Protein AF-A0A3M1C6X7-F1 (afdb_monomer_lite)

Secondary structure (DSSP, 8-state):
-------SSSHHHHTTSTTSSSS------------------S---PPPPPP-----PPPP----HHHHHHHHHSPPEEEEEEEEE--GGGGGGG---TT--S-S---HHHHTTT-S-----TTB--EEEEEEEEEE--TT-EEEEEEEEE-SEEE-BSS-EEEEETTEEEEES--TTTS----EEEEPPS-EEEE-TTS-EEEE-SS-EEEE----S-TT--S--EE-TTS-EE-PPTTEEEE-TTS-EE---TTSPPEETTEEBP-GGGTTT-B----TT----EETTGGGTSEEEE-PPTTEEE--EEEE-HHHHHHHHHH-TT--EEEEEEEEEESS-TTTTT-B--EEEEEEEEEEPPP--

Sequence (365 aa):
MKKMSAIKNFITLSLLLGGLLFYFNNCSEVSFSKKENGTLNSILKTPSPPQNETEPTPDPITPPPKILNLCQTKALKITKVFVRFPNPSKDYLNNRSACDWNNVDLSPHDLKKGLGNLPPHNLYFQARREQKATFSLPEGSKVCNIDFKFYNQSMKFDDHFIFTFDNVVLATSDNEFIISPQGKTLEAPEGKIVNLPNGETAIQTPEKLTFFKMLPDNPQEFGVKLMDLVGRFIKIPEGTFVKAPKGEIVNINYNQFPRQNGFPIYDWRTIKGHYWINNDYEKYDFCLGQDQGLSDCYWPETESNGEMFMKFDSSIFMGIMGLNEQRHQHEFKFIVTGDDNPSVDCSHSDIQFISTVYYVLPSSN

pLDDT: mean 71.66, std 23.93, range [33.66, 98.75]

Structure (mmCIF, N/CA/C/O backbone):
data_AF-A0A3M1C6X7-F1
#
_entry.id   AF-A0A3M1C6X7-F1
#
loop_
_atom_site.group_PDB
_atom_site.id
_atom_site.type_symbol
_atom_site.label_atom_id
_atom_site.label_alt_id
_atom_site.label_comp_id
_atom_site.label_asym_id
_atom_site.label_entity_id
_atom_site.label_seq_id
_atom_site.pdbx_PDB_ins_code
_atom_site.Cartn_x
_atom_site.Cartn_y
_atom_site.Cartn_z
_atom_site.occupancy
_atom_site.B_iso_or_equiv
_atom_site.auth_seq_id
_atom_site.auth_comp_id
_atom_site.auth_asym_id
_atom_site.auth_atom_id
_atom_site.pdbx_PDB_model_num
ATOM 1 N N . MET A 1 1 ? 1.163 39.031 -65.810 1.00 40.41 1 MET A N 1
ATOM 2 C CA . MET A 1 1 ? 1.112 37.622 -66.262 1.00 40.41 1 MET A CA 1
ATOM 3 C C . MET A 1 1 ? 2.362 36.889 -65.777 1.00 40.41 1 MET A C 1
ATOM 5 O O . MET A 1 1 ? 3.421 37.060 -66.358 1.00 40.41 1 MET A O 1
ATOM 9 N N . LYS A 1 2 ? 2.270 36.134 -64.678 1.00 41.97 2 LYS A N 1
ATOM 10 C CA . LYS A 1 2 ? 3.300 35.188 -64.212 1.00 41.97 2 LYS A CA 1
ATOM 11 C C . LYS A 1 2 ? 2.550 33.981 -63.655 1.00 41.97 2 LYS A C 1
ATOM 13 O O . LYS A 1 2 ? 1.832 34.121 -62.670 1.00 41.97 2 LYS A O 1
ATOM 18 N N . LYS A 1 3 ? 2.651 32.832 -64.320 1.00 42.78 3 LYS A N 1
ATOM 19 C CA . LYS A 1 3 ? 2.095 31.564 -63.844 1.00 42.78 3 LYS A CA 1
ATOM 20 C C . LYS A 1 3 ? 3.035 30.417 -64.209 1.00 42.78 3 LYS A C 1
ATOM 22 O O . LYS A 1 3 ? 3.513 30.351 -65.333 1.00 42.78 3 LYS A O 1
ATOM 27 N N . MET A 1 4 ? 3.162 29.517 -63.235 1.00 43.12 4 MET A N 1
ATOM 28 C CA . MET A 1 4 ? 3.484 28.090 -63.338 1.00 43.12 4 MET A CA 1
ATOM 29 C C . MET A 1 4 ? 4.948 27.681 -63.556 1.00 43.12 4 MET A C 1
ATOM 31 O O . MET A 1 4 ? 5.416 27.529 -64.675 1.00 43.12 4 MET A O 1
ATOM 35 N N . SER A 1 5 ? 5.609 27.334 -62.447 1.00 52.12 5 SER A N 1
ATOM 36 C CA . SER A 1 5 ? 6.618 26.267 -62.404 1.00 52.12 5 SER A CA 1
ATOM 37 C C . SER A 1 5 ? 6.681 25.682 -60.987 1.00 52.12 5 SER A C 1
ATOM 39 O O . SER A 1 5 ? 7.486 26.116 -60.171 1.00 52.12 5 SER A O 1
ATOM 41 N N . ALA A 1 6 ? 5.765 24.763 -60.657 1.00 52.88 6 ALA A N 1
ATOM 42 C CA . ALA A 1 6 ? 5.775 24.040 -59.375 1.00 52.88 6 ALA A CA 1
ATOM 43 C C . ALA A 1 6 ? 4.949 22.731 -59.398 1.00 52.88 6 ALA A C 1
ATOM 45 O O . ALA A 1 6 ? 4.287 22.404 -58.422 1.00 52.88 6 ALA A O 1
ATOM 46 N N . ILE A 1 7 ? 4.935 21.978 -60.509 1.00 51.66 7 ILE A N 1
ATOM 47 C CA . ILE A 1 7 ? 4.206 20.687 -60.601 1.00 51.66 7 ILE A CA 1
ATOM 48 C C . ILE A 1 7 ? 5.070 19.626 -61.302 1.00 51.66 7 ILE A C 1
ATOM 50 O O . ILE A 1 7 ? 4.652 18.995 -62.266 1.00 51.66 7 ILE A O 1
ATOM 54 N N . LYS A 1 8 ? 6.326 19.451 -60.872 1.00 45.53 8 LYS A N 1
ATOM 55 C CA . LYS A 1 8 ? 7.154 18.318 -61.340 1.00 45.53 8 LYS A CA 1
ATOM 56 C C . LYS A 1 8 ? 7.829 17.493 -60.240 1.00 45.53 8 LYS A C 1
ATOM 58 O O . LYS A 1 8 ? 8.254 16.388 -60.535 1.00 45.53 8 LYS A O 1
ATOM 63 N N . ASN A 1 9 ? 7.822 17.939 -58.980 1.00 49.94 9 ASN A N 1
ATOM 64 C CA . ASN A 1 9 ? 8.511 17.222 -57.894 1.00 49.94 9 ASN A CA 1
ATOM 65 C C . ASN A 1 9 ? 7.605 16.371 -56.987 1.00 49.94 9 ASN A C 1
ATOM 67 O O . ASN A 1 9 ? 8.113 15.718 -56.086 1.00 49.94 9 ASN A O 1
ATOM 71 N N . PHE A 1 10 ? 6.285 16.338 -57.210 1.00 47.59 10 PHE A N 1
ATOM 72 C CA . PHE A 1 10 ? 5.366 15.593 -56.332 1.00 47.59 10 PHE A CA 1
ATOM 73 C C . PHE A 1 10 ? 5.058 14.160 -56.808 1.00 47.59 10 PHE A C 1
ATOM 75 O O . PHE A 1 10 ? 4.613 13.330 -56.022 1.00 47.59 10 PHE A O 1
ATOM 82 N N . ILE A 1 11 ? 5.325 13.837 -58.079 1.00 51.28 11 ILE A N 1
ATOM 83 C CA . ILE A 1 11 ? 4.976 12.524 -58.658 1.00 51.28 11 ILE A CA 1
ATOM 84 C C . ILE A 1 11 ? 6.082 11.481 -58.422 1.00 51.28 11 ILE A C 1
ATOM 86 O O . ILE A 1 11 ? 5.795 10.295 -58.290 1.00 51.28 11 ILE A O 1
ATOM 90 N N . THR A 1 12 ? 7.340 11.895 -58.266 1.00 49.47 12 THR A N 1
ATOM 91 C CA . THR A 1 12 ? 8.468 10.974 -58.047 1.00 49.47 12 THR A CA 1
ATOM 92 C C . THR A 1 12 ? 8.584 10.445 -56.616 1.00 49.47 12 THR A C 1
ATOM 94 O O . THR A 1 12 ? 9.198 9.401 -56.422 1.00 49.47 12 THR A O 1
ATOM 97 N N . LEU A 1 13 ? 7.959 11.086 -55.620 1.00 43.91 13 LEU A N 1
ATOM 98 C CA . LEU A 1 13 ? 8.020 10.623 -54.225 1.00 43.91 13 LEU A CA 1
ATOM 99 C C . LEU A 1 13 ? 6.929 9.589 -53.876 1.00 43.91 13 LEU A C 1
ATOM 101 O O . LEU A 1 13 ? 7.114 8.791 -52.964 1.00 43.91 13 LEU A O 1
ATOM 105 N N . SER A 1 14 ? 5.825 9.534 -54.634 1.00 46.44 14 SER A N 1
ATOM 106 C CA . SER A 1 14 ? 4.732 8.575 -54.375 1.00 46.44 14 SER A CA 1
ATOM 107 C C . SER A 1 14 ? 4.992 7.162 -54.918 1.00 46.44 14 SER A C 1
ATOM 109 O O . SER A 1 14 ? 4.350 6.216 -54.476 1.00 46.44 14 SER A O 1
ATOM 111 N N . LEU A 1 15 ? 5.953 6.981 -55.832 1.00 46.72 15 LEU A N 1
ATOM 112 C CA . LEU A 1 15 ? 6.287 5.659 -56.388 1.00 46.72 15 LEU A CA 1
ATOM 113 C C . LEU A 1 15 ? 7.334 4.886 -55.568 1.00 46.72 15 LEU A C 1
ATOM 115 O O . LEU A 1 15 ? 7.426 3.670 -55.705 1.00 46.72 15 LEU A O 1
ATOM 119 N N . LEU A 1 16 ? 8.077 5.551 -54.677 1.00 44.41 16 LEU A N 1
ATOM 120 C CA . LEU A 1 16 ? 9.052 4.892 -53.796 1.00 44.41 16 LEU A CA 1
ATOM 121 C C . LEU 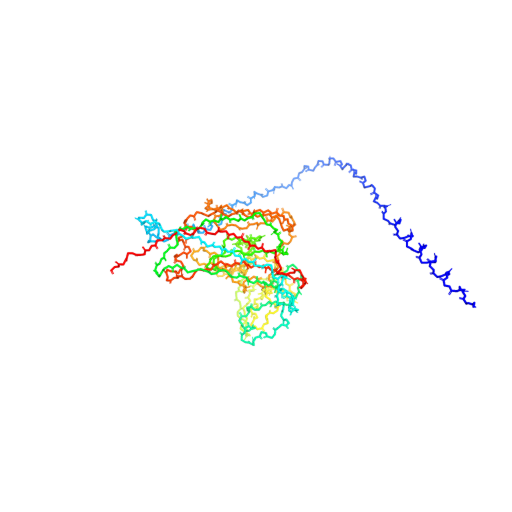A 1 16 ? 8.426 4.320 -52.513 1.00 44.41 16 LEU A C 1
ATOM 123 O O . LEU A 1 16 ? 8.986 3.394 -51.934 1.00 44.41 16 LEU A O 1
ATOM 127 N N . LEU A 1 17 ? 7.245 4.797 -52.100 1.00 44.16 17 LEU A N 1
ATOM 128 C CA . LEU A 1 17 ? 6.559 4.291 -50.902 1.00 44.16 17 LEU A CA 1
ATOM 129 C C . LEU A 1 17 ? 5.689 3.044 -51.160 1.00 44.16 17 LEU A C 1
ATOM 131 O O . LEU A 1 17 ? 5.412 2.294 -50.231 1.00 44.16 17 LEU A O 1
ATOM 135 N N . GLY A 1 18 ? 5.296 2.779 -52.412 1.00 44.09 18 GLY A N 1
ATOM 136 C CA . GLY A 1 18 ? 4.491 1.600 -52.771 1.00 44.09 18 GLY A CA 1
ATOM 137 C C . GLY A 1 18 ? 5.277 0.283 -52.857 1.00 44.09 18 GLY A C 1
ATOM 138 O O . GLY A 1 18 ? 4.678 -0.787 -52.820 1.00 44.09 18 GLY A O 1
ATOM 139 N N . GLY A 1 19 ? 6.611 0.341 -52.951 1.00 42.25 19 GLY A N 1
ATOM 140 C CA . GLY A 1 19 ? 7.472 -0.843 -53.092 1.00 42.25 19 GLY A CA 1
ATOM 141 C C . GLY A 1 19 ? 7.867 -1.523 -51.776 1.00 42.25 19 GLY A C 1
ATOM 142 O O . GLY A 1 19 ? 8.355 -2.648 -51.799 1.00 42.25 19 GLY A O 1
ATOM 143 N N . LEU A 1 20 ? 7.645 -0.873 -50.631 1.00 44.25 20 LEU A N 1
ATOM 144 C CA . LEU A 1 20 ? 8.059 -1.377 -49.313 1.00 44.25 20 LEU A CA 1
ATOM 145 C C . LEU A 1 20 ? 6.977 -2.187 -48.578 1.00 44.25 20 LEU A C 1
ATOM 147 O O . LEU A 1 20 ? 7.265 -2.773 -47.541 1.00 44.25 20 LEU A O 1
ATOM 151 N N . LEU A 1 21 ? 5.760 -2.288 -49.127 1.00 44.59 21 LEU A N 1
ATOM 152 C CA . LEU A 1 21 ? 4.641 -3.016 -48.507 1.00 44.59 21 LEU A CA 1
ATOM 153 C C . LEU A 1 21 ? 4.439 -4.457 -49.020 1.00 44.59 21 LEU A C 1
ATOM 155 O O . LEU A 1 21 ? 3.492 -5.114 -48.604 1.00 44.59 21 LEU A O 1
ATOM 159 N N . PHE A 1 22 ? 5.327 -4.985 -49.873 1.00 47.16 22 PHE A N 1
ATOM 160 C CA . PHE A 1 22 ? 5.207 -6.349 -50.427 1.00 47.16 22 PHE A CA 1
ATOM 161 C C . PHE A 1 22 ? 6.253 -7.363 -49.926 1.00 47.16 22 PHE A C 1
ATOM 163 O O . PHE A 1 22 ? 6.292 -8.481 -50.429 1.00 47.16 22 PHE A O 1
ATOM 170 N N . TYR A 1 23 ? 7.073 -7.026 -48.922 1.00 45.56 23 TYR A N 1
ATOM 171 C CA . TYR A 1 23 ? 8.161 -7.907 -48.453 1.00 45.56 23 TYR A CA 1
ATOM 172 C C . TYR A 1 23 ? 7.902 -8.692 -47.154 1.00 45.56 23 TYR A C 1
ATOM 174 O O . TYR A 1 23 ? 8.800 -9.381 -46.678 1.00 45.56 23 TYR A O 1
ATOM 182 N N . PHE A 1 24 ? 6.681 -8.678 -46.615 1.00 44.91 24 PHE A N 1
ATOM 183 C CA . PHE A 1 24 ? 6.310 -9.496 -45.452 1.00 44.91 24 PHE A CA 1
ATOM 184 C C . PHE A 1 24 ? 5.127 -10.410 -45.776 1.00 44.91 24 PHE A C 1
ATOM 186 O O . PHE A 1 24 ? 4.000 -10.136 -45.391 1.00 44.91 24 PHE A O 1
ATOM 193 N N . ASN A 1 25 ? 5.384 -11.483 -46.525 1.00 45.88 25 ASN A N 1
ATOM 194 C CA . ASN A 1 25 ? 4.546 -12.686 -46.541 1.00 45.88 25 ASN A CA 1
ATOM 195 C C . ASN A 1 25 ? 5.370 -13.854 -47.096 1.00 45.88 25 ASN A C 1
ATOM 197 O O . ASN A 1 25 ? 5.315 -14.175 -48.277 1.00 45.88 25 ASN A O 1
ATOM 201 N N . ASN A 1 26 ? 6.185 -14.457 -46.231 1.00 43.47 26 ASN A N 1
ATOM 202 C CA . ASN A 1 26 ? 6.766 -15.781 -46.451 1.00 43.47 26 ASN A CA 1
ATOM 203 C C . ASN A 1 26 ? 6.993 -16.452 -45.090 1.00 43.47 26 ASN A C 1
ATOM 205 O O . ASN A 1 26 ? 8.117 -16.685 -44.657 1.00 43.47 26 ASN A O 1
ATOM 209 N N . CYS A 1 27 ? 5.895 -16.748 -44.393 1.00 43.41 27 CYS A N 1
ATOM 210 C CA . CYS A 1 27 ? 5.896 -17.803 -43.388 1.00 43.41 27 CYS A CA 1
ATOM 211 C C . CYS A 1 27 ? 5.661 -19.118 -44.130 1.00 43.41 27 CYS A C 1
ATOM 213 O O . CYS A 1 27 ? 4.534 -19.476 -44.458 1.00 43.41 27 CYS A O 1
ATOM 215 N N . SER A 1 28 ? 6.755 -19.798 -44.454 1.00 42.25 28 SER A N 1
ATOM 216 C CA . SER A 1 28 ? 6.754 -21.182 -44.912 1.00 42.25 28 SER A CA 1
ATOM 217 C C . SER A 1 28 ? 6.084 -22.077 -43.868 1.00 42.25 28 SER A C 1
ATOM 219 O O . SER A 1 28 ? 6.482 -22.074 -42.702 1.00 42.25 28 SER A O 1
ATOM 221 N N . GLU A 1 29 ? 5.088 -22.848 -44.303 1.00 39.47 29 GLU A N 1
ATOM 222 C CA . GLU A 1 29 ? 4.478 -23.930 -43.536 1.00 39.47 29 GLU A CA 1
ATOM 223 C C . GLU A 1 29 ? 5.562 -24.906 -43.060 1.00 39.47 29 GLU A C 1
ATOM 225 O O . GLU A 1 29 ? 6.228 -25.571 -43.856 1.00 39.47 29 GLU A O 1
ATOM 230 N N . VAL A 1 30 ? 5.754 -24.996 -41.745 1.00 36.31 30 VAL A N 1
ATOM 231 C CA . VAL A 1 30 ? 6.615 -26.015 -41.147 1.00 36.31 30 VAL A CA 1
ATOM 232 C C . VAL A 1 30 ? 5.760 -27.263 -40.952 1.00 36.31 30 VAL A C 1
ATOM 234 O O . VAL A 1 30 ? 4.961 -27.347 -40.020 1.00 36.31 30 VAL A O 1
ATOM 237 N N . SER A 1 31 ? 5.889 -28.241 -41.850 1.00 38.38 31 SER A N 1
ATOM 238 C CA . SER A 1 31 ? 5.266 -29.551 -41.663 1.00 38.38 31 SER A CA 1
ATOM 239 C C . SER A 1 31 ? 6.001 -30.301 -40.549 1.00 38.38 31 SER A C 1
ATOM 241 O O . SER A 1 31 ? 7.125 -30.775 -40.741 1.00 38.38 31 SER A O 1
ATOM 243 N N . PHE A 1 32 ? 5.382 -30.439 -39.379 1.00 42.59 32 PHE A N 1
ATOM 244 C CA . PHE A 1 32 ? 5.898 -31.330 -38.345 1.00 42.59 32 PHE A CA 1
ATOM 245 C C . PHE A 1 32 ? 5.615 -32.778 -38.751 1.00 42.59 32 PHE A C 1
ATOM 247 O O . PHE A 1 32 ? 4.481 -33.254 -38.694 1.00 42.59 32 PHE A O 1
ATOM 254 N N . SER A 1 33 ? 6.661 -33.481 -39.189 1.00 39.25 33 SER A N 1
ATOM 255 C CA . SER A 1 33 ? 6.589 -34.925 -39.386 1.00 39.25 33 SER A CA 1
ATOM 256 C C . SER A 1 33 ? 6.421 -35.615 -38.031 1.00 39.25 33 SER A C 1
ATOM 258 O O . SER A 1 33 ? 7.113 -35.331 -37.051 1.00 39.25 33 SER A O 1
ATOM 260 N N . LYS A 1 34 ? 5.437 -36.511 -37.977 1.00 40.28 34 LYS A N 1
ATOM 261 C CA . LYS A 1 34 ? 5.108 -37.342 -36.821 1.00 40.28 34 LYS A CA 1
ATOM 262 C C . LYS A 1 34 ? 6.311 -38.244 -36.532 1.00 40.28 34 LYS A C 1
ATOM 264 O O . LYS A 1 34 ? 6.596 -39.151 -37.310 1.00 40.28 34 LYS A O 1
ATOM 269 N N . LYS A 1 35 ? 7.039 -37.975 -35.446 1.00 39.56 35 LYS A N 1
ATOM 270 C CA . LYS A 1 35 ? 8.167 -38.811 -35.023 1.00 39.56 35 LYS A CA 1
ATOM 271 C C . LYS A 1 35 ? 7.625 -40.146 -34.512 1.00 39.56 35 LYS A C 1
ATOM 273 O O . LYS A 1 35 ? 6.739 -40.174 -33.660 1.00 39.56 35 LYS A O 1
ATOM 278 N N . GLU A 1 36 ? 8.124 -41.228 -35.095 1.00 38.78 36 GLU A N 1
ATOM 279 C CA . GLU A 1 36 ? 7.768 -42.606 -34.774 1.00 38.78 36 GLU A CA 1
ATOM 280 C C . GLU A 1 36 ? 8.027 -42.939 -33.298 1.00 38.78 36 GLU A C 1
ATOM 282 O O . GLU A 1 36 ? 9.007 -42.497 -32.694 1.00 38.78 36 GLU A O 1
ATOM 287 N N . ASN A 1 37 ? 7.138 -43.762 -32.737 1.00 43.00 37 ASN A N 1
ATOM 288 C CA . ASN A 1 37 ? 7.258 -44.350 -31.407 1.00 43.00 37 ASN A CA 1
ATOM 289 C C . ASN A 1 37 ? 8.445 -45.325 -31.365 1.00 43.00 37 ASN A C 1
ATOM 291 O O . ASN A 1 37 ? 8.294 -46.520 -31.610 1.00 43.00 37 ASN A O 1
ATOM 295 N N . GLY A 1 38 ? 9.627 -44.815 -31.023 1.00 38.25 38 GLY A N 1
ATOM 296 C CA . GLY A 1 38 ? 10.758 -45.632 -30.600 1.00 38.25 38 GLY A CA 1
ATOM 297 C C . GLY A 1 38 ? 10.594 -46.044 -29.138 1.00 38.25 38 GLY A C 1
ATOM 298 O O . GLY A 1 38 ? 10.831 -45.248 -28.234 1.00 38.25 38 GLY A O 1
ATOM 299 N N . THR A 1 39 ? 10.194 -47.291 -28.899 1.00 41.50 39 THR A N 1
ATOM 300 C CA . THR A 1 39 ? 10.225 -47.948 -27.584 1.00 41.50 39 THR A CA 1
ATOM 301 C C . THR A 1 39 ? 11.652 -47.989 -27.036 1.00 41.50 39 THR A C 1
ATOM 303 O O . THR A 1 39 ? 12.453 -48.823 -27.453 1.00 41.50 39 THR A O 1
ATOM 306 N N . LEU A 1 40 ? 11.952 -47.122 -26.066 1.00 38.47 40 LEU A N 1
ATOM 307 C CA . LEU A 1 40 ? 13.171 -47.179 -25.261 1.00 38.47 40 LEU A CA 1
ATOM 308 C C . LEU A 1 40 ? 12.848 -47.792 -23.889 1.00 38.47 40 LEU A C 1
ATOM 310 O O . LEU A 1 40 ? 12.800 -47.118 -22.866 1.00 38.47 40 LEU A O 1
ATOM 314 N N . ASN A 1 41 ? 12.598 -49.101 -23.874 1.00 42.47 41 ASN A N 1
ATOM 315 C CA . ASN A 1 41 ? 12.650 -49.877 -22.640 1.00 42.47 41 ASN A CA 1
ATOM 316 C C . ASN A 1 41 ? 14.108 -50.273 -22.396 1.00 42.47 41 ASN A C 1
ATOM 318 O O . ASN A 1 41 ? 14.614 -51.164 -23.071 1.00 42.47 41 ASN A O 1
ATOM 322 N N . SER A 1 42 ? 14.780 -49.618 -21.447 1.00 44.47 42 SER A N 1
ATOM 323 C CA . SER A 1 42 ? 15.522 -50.272 -20.354 1.00 44.47 42 SER A CA 1
ATOM 324 C C . SER A 1 42 ? 16.542 -49.322 -19.696 1.00 44.47 42 SER A C 1
ATOM 326 O O . SER A 1 42 ? 17.299 -48.627 -20.361 1.00 44.47 42 SER A O 1
ATOM 328 N N . ILE A 1 43 ? 16.574 -49.379 -18.358 1.00 47.69 43 ILE A N 1
ATOM 329 C CA . ILE A 1 43 ? 17.643 -48.913 -17.455 1.00 47.69 43 ILE A CA 1
ATOM 330 C C . ILE A 1 43 ? 17.760 -47.387 -17.250 1.00 47.69 43 ILE A C 1
ATOM 332 O O . ILE A 1 43 ? 18.764 -46.763 -17.567 1.00 47.69 43 ILE A O 1
ATOM 336 N N . LEU A 1 44 ? 16.782 -46.808 -16.551 1.00 36.03 44 LEU A N 1
ATOM 337 C CA . LEU A 1 44 ? 17.037 -45.730 -15.590 1.00 36.03 44 LEU A CA 1
ATOM 338 C C . LEU A 1 44 ? 16.114 -45.946 -14.390 1.00 36.03 44 LEU A C 1
ATOM 340 O O . LEU A 1 44 ? 14.902 -45.781 -14.486 1.00 36.03 44 LEU A O 1
ATOM 344 N N . LYS A 1 45 ? 16.686 -46.357 -13.252 1.00 36.88 45 LYS A N 1
ATOM 345 C CA . LYS A 1 45 ? 15.999 -46.224 -11.966 1.00 36.88 45 LYS A CA 1
ATOM 346 C C . LYS A 1 45 ? 15.910 -44.728 -11.693 1.00 36.88 45 LYS A C 1
ATOM 348 O O . LYS A 1 45 ? 16.907 -44.118 -11.317 1.00 36.88 45 LYS A O 1
ATOM 353 N N . THR A 1 46 ? 14.744 -44.145 -11.940 1.00 33.66 46 THR A N 1
ATOM 354 C CA . THR A 1 46 ? 14.412 -42.801 -11.473 1.00 33.66 46 THR A CA 1
ATOM 355 C C . THR A 1 46 ? 14.585 -42.777 -9.954 1.00 33.66 46 THR A C 1
ATOM 357 O O . THR A 1 46 ? 13.933 -43.579 -9.277 1.00 33.66 46 THR A O 1
ATOM 360 N N . PRO A 1 47 ? 15.473 -41.931 -9.403 1.00 41.09 47 PRO A N 1
ATOM 361 C CA . PRO A 1 47 ? 15.482 -41.687 -7.971 1.00 41.09 47 PRO A CA 1
ATOM 362 C C . PRO A 1 47 ? 14.093 -41.194 -7.563 1.00 41.09 47 PRO A C 1
ATOM 364 O O . PRO A 1 47 ? 13.443 -40.461 -8.315 1.00 41.09 47 PRO A O 1
ATOM 367 N N . SER A 1 48 ? 13.622 -41.650 -6.404 1.00 37.34 48 SER A N 1
ATOM 368 C CA . SER A 1 48 ? 12.379 -41.174 -5.806 1.00 37.34 48 SER A CA 1
ATOM 369 C C . SER A 1 48 ? 12.365 -39.641 -5.840 1.00 37.34 48 SER A C 1
ATOM 371 O O . SER A 1 48 ? 13.404 -39.046 -5.532 1.00 37.34 48 SER A O 1
ATOM 373 N N . PRO A 1 49 ? 11.241 -38.998 -6.210 1.00 40.12 49 PRO A N 1
ATOM 374 C CA . PRO A 1 49 ? 11.126 -37.553 -6.102 1.00 40.12 49 PRO A CA 1
ATOM 375 C C . PRO A 1 49 ? 11.545 -37.144 -4.685 1.00 40.12 49 PRO A C 1
ATOM 377 O O . PRO A 1 49 ? 11.143 -37.834 -3.737 1.00 40.12 49 PRO A O 1
ATOM 380 N N . PRO A 1 50 ? 12.376 -36.100 -4.521 1.00 40.97 50 PRO A N 1
ATOM 381 C CA . PRO A 1 50 ? 12.682 -35.585 -3.195 1.00 40.97 50 PRO A CA 1
ATOM 382 C C . PRO A 1 50 ? 11.355 -35.346 -2.476 1.00 40.97 50 PRO A C 1
ATOM 384 O O . PRO A 1 50 ? 10.431 -34.768 -3.049 1.00 40.97 50 PRO A O 1
ATOM 387 N N . GLN A 1 51 ? 11.223 -35.901 -1.270 1.00 38.12 51 GLN A N 1
ATOM 388 C CA . GLN A 1 51 ? 10.029 -35.689 -0.464 1.00 38.12 51 GLN A CA 1
ATOM 389 C C . GLN A 1 51 ? 9.857 -34.180 -0.299 1.00 38.12 51 GLN A C 1
ATOM 391 O O . GLN A 1 51 ? 10.804 -33.525 0.126 1.00 38.12 51 GLN A O 1
ATOM 396 N N . ASN A 1 52 ? 8.693 -33.656 -0.702 1.00 40.31 52 ASN A N 1
ATOM 397 C CA . ASN A 1 52 ? 8.328 -32.24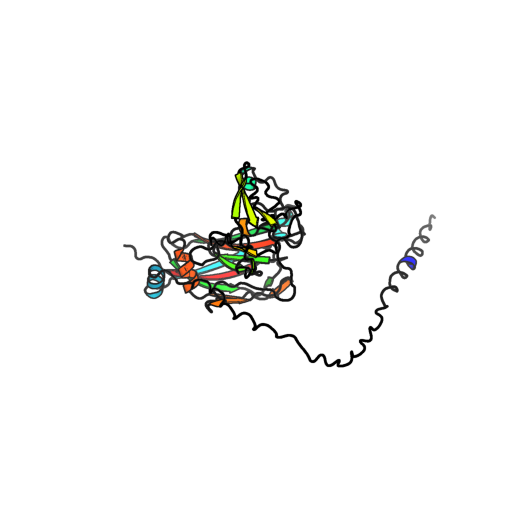7 -0.572 1.00 40.31 52 ASN A CA 1
ATOM 398 C C . ASN A 1 52 ? 8.630 -31.787 0.855 1.00 40.31 52 ASN A C 1
ATOM 400 O O . ASN A 1 52 ? 7.884 -32.107 1.782 1.00 40.31 52 ASN A O 1
ATOM 404 N N . GLU A 1 53 ? 9.723 -31.053 1.028 1.00 46.72 53 GLU A N 1
ATOM 405 C CA . GLU A 1 53 ? 9.937 -30.273 2.233 1.00 46.72 53 GLU A CA 1
ATOM 406 C C . GLU A 1 53 ? 8.809 -29.241 2.263 1.00 46.72 53 GLU A C 1
ATOM 408 O O . GLU A 1 53 ? 8.675 -28.422 1.356 1.00 46.72 53 GLU A O 1
ATOM 413 N N . THR A 1 54 ? 7.918 -29.370 3.247 1.00 52.47 54 THR A N 1
ATOM 414 C CA . THR A 1 54 ? 6.811 -28.437 3.473 1.00 52.47 54 THR A CA 1
ATOM 415 C C . THR A 1 54 ? 7.369 -27.023 3.558 1.00 52.47 54 THR A C 1
ATOM 417 O O . THR A 1 54 ? 8.194 -26.738 4.426 1.00 52.47 54 THR A O 1
ATOM 420 N N . GLU A 1 55 ? 6.925 -26.171 2.637 1.00 52.09 55 GLU A N 1
ATOM 421 C CA . GLU A 1 55 ? 7.285 -24.760 2.553 1.00 52.09 55 GLU A CA 1
ATOM 422 C C . GLU A 1 55 ? 7.094 -24.089 3.926 1.00 52.09 55 GLU A C 1
ATOM 424 O O . GLU A 1 55 ? 6.069 -24.330 4.577 1.00 52.09 55 GLU A O 1
ATOM 429 N N . PRO A 1 56 ? 8.071 -23.303 4.421 1.00 55.97 56 PRO A N 1
ATOM 430 C CA . PRO A 1 56 ? 7.930 -22.617 5.696 1.00 55.97 56 PRO A CA 1
ATOM 431 C C . PRO A 1 56 ? 6.752 -21.645 5.606 1.00 55.97 56 PRO A C 1
ATOM 433 O O . PRO A 1 56 ? 6.831 -20.606 4.952 1.00 55.97 56 PRO A O 1
ATOM 436 N N . THR A 1 57 ? 5.648 -22.000 6.261 1.00 66.31 57 THR A N 1
ATOM 437 C CA . THR A 1 57 ? 4.462 -21.150 6.344 1.00 66.31 57 THR A CA 1
ATOM 438 C C . THR A 1 57 ? 4.834 -19.850 7.052 1.00 66.31 57 THR A C 1
ATOM 440 O O . THR A 1 57 ? 5.442 -19.919 8.126 1.00 66.31 57 THR A O 1
ATOM 443 N N . PRO A 1 58 ? 4.492 -18.679 6.493 1.00 70.75 58 PRO A N 1
ATOM 444 C CA . PRO A 1 58 ? 4.757 -17.412 7.155 1.00 70.75 58 PRO A CA 1
ATOM 445 C C . PRO A 1 58 ? 4.081 -17.363 8.527 1.00 70.75 58 PRO A C 1
ATOM 447 O O . PRO A 1 58 ? 3.022 -17.961 8.735 1.00 70.75 58 PRO A O 1
ATOM 450 N N . ASP A 1 59 ? 4.709 -16.643 9.460 1.00 76.88 59 ASP A N 1
ATOM 451 C CA . ASP A 1 59 ? 4.160 -16.467 10.800 1.00 76.88 59 ASP A CA 1
ATOM 452 C C . ASP A 1 59 ? 2.719 -15.930 10.714 1.00 76.88 59 ASP A C 1
ATOM 454 O O . ASP A 1 59 ? 2.454 -14.983 9.959 1.00 76.88 59 ASP A O 1
ATOM 458 N N . PRO A 1 60 ? 1.775 -16.515 11.470 1.00 84.19 60 PRO A N 1
ATOM 459 C CA . PRO A 1 60 ? 0.379 -16.119 11.405 1.00 84.19 60 PRO A CA 1
ATOM 460 C C . PRO A 1 60 ? 0.205 -14.662 11.841 1.00 84.19 60 PRO A C 1
ATOM 462 O O . PRO A 1 60 ? 0.761 -14.219 12.851 1.00 84.19 60 PRO A O 1
ATOM 465 N N . ILE A 1 61 ? -0.617 -13.916 11.101 1.00 86.12 61 ILE A N 1
ATOM 466 C CA . ILE A 1 61 ? -0.956 -12.534 11.441 1.00 86.12 61 ILE A CA 1
ATOM 467 C C . ILE A 1 61 ? -1.921 -12.563 12.629 1.00 86.12 61 ILE A C 1
ATOM 469 O O . ILE A 1 61 ? -3.127 -12.746 12.476 1.00 86.12 61 ILE A O 1
ATOM 473 N N . THR A 1 62 ? -1.391 -12.386 13.841 1.00 87.25 62 THR A N 1
ATOM 474 C CA . THR A 1 62 ? -2.208 -12.325 15.062 1.00 87.25 62 THR A CA 1
ATOM 475 C C . THR A 1 62 ? -2.214 -10.917 15.658 1.00 87.25 62 THR A C 1
ATOM 477 O O . THR A 1 62 ? -1.143 -10.380 15.959 1.00 87.25 62 THR A O 1
ATOM 480 N N . PRO A 1 63 ? -3.389 -10.305 15.886 1.00 85.88 63 PRO A N 1
ATOM 481 C CA . PRO A 1 63 ? -3.469 -8.982 16.485 1.00 85.88 63 PRO A CA 1
ATOM 482 C C . PRO A 1 63 ? -3.044 -9.032 17.962 1.00 85.88 63 PRO A C 1
ATOM 484 O O . PRO A 1 63 ? -3.354 -10.004 18.658 1.00 85.88 63 PRO A O 1
ATOM 487 N N . PRO A 1 64 ? -2.392 -7.981 18.498 1.00 88.19 64 PRO A N 1
ATOM 488 C CA . PRO A 1 64 ? -2.064 -7.928 19.917 1.00 88.19 64 PRO A CA 1
ATOM 489 C C . PRO A 1 64 ? -3.329 -8.066 20.782 1.00 88.19 64 PRO A C 1
ATOM 491 O O . PRO A 1 64 ? -4.300 -7.335 20.545 1.00 88.19 64 PRO A O 1
ATOM 494 N N . PRO A 1 65 ? -3.330 -8.910 21.836 1.00 91.94 65 PRO A N 1
ATOM 495 C CA . PRO A 1 65 ? -4.522 -9.170 22.652 1.00 91.94 65 PRO A CA 1
ATOM 496 C C . PRO A 1 65 ? -5.187 -7.905 23.211 1.00 91.94 65 PRO A C 1
ATOM 498 O O . PRO A 1 65 ? -6.410 -7.817 23.306 1.00 91.94 65 PRO A O 1
ATOM 501 N N . LYS A 1 66 ? -4.378 -6.892 23.547 1.00 90.56 66 LYS A N 1
ATOM 502 C CA . LYS A 1 66 ? -4.843 -5.592 24.044 1.00 90.56 66 LYS A CA 1
ATOM 503 C C . LYS A 1 66 ? -5.693 -4.843 23.011 1.00 90.56 66 LYS A C 1
ATOM 505 O O . LYS A 1 66 ? -6.725 -4.286 23.375 1.00 90.56 66 LYS A O 1
ATOM 510 N N . ILE A 1 67 ? -5.27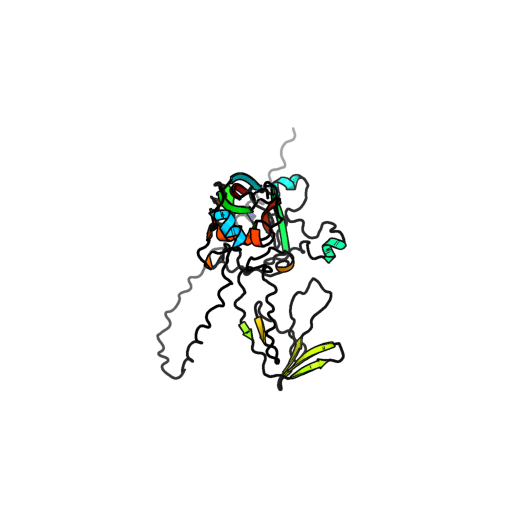2 -4.822 21.744 1.00 89.25 67 ILE A N 1
ATOM 511 C CA . ILE A 1 67 ? -5.986 -4.126 20.662 1.00 89.25 67 ILE A CA 1
ATOM 512 C C . ILE A 1 67 ? -7.249 -4.900 20.296 1.00 89.25 67 ILE A C 1
ATOM 514 O O . ILE A 1 67 ? -8.319 -4.302 20.210 1.00 89.25 67 ILE A O 1
ATOM 518 N N . LEU A 1 68 ? -7.143 -6.228 20.195 1.00 92.62 68 LEU A N 1
ATOM 519 C CA . LEU A 1 68 ? -8.282 -7.107 19.944 1.00 92.62 68 LEU A CA 1
ATOM 520 C C . LEU A 1 68 ? -9.401 -6.893 20.973 1.00 92.62 68 LEU A C 1
ATOM 522 O O . LEU A 1 68 ? -10.545 -6.635 20.606 1.00 92.62 68 LEU A O 1
ATOM 526 N N . ASN A 1 69 ? -9.057 -6.915 22.264 1.00 91.81 69 ASN A N 1
ATOM 527 C CA . ASN A 1 69 ? -10.021 -6.704 23.341 1.00 91.81 69 ASN A CA 1
ATOM 528 C C . ASN A 1 69 ? -10.675 -5.312 23.254 1.00 91.81 69 ASN A C 1
ATOM 530 O O . ASN A 1 69 ? -11.896 -5.187 23.356 1.00 91.81 69 ASN A O 1
ATOM 534 N N . LEU A 1 70 ? -9.890 -4.260 22.994 1.00 90.81 70 LEU A N 1
ATOM 535 C CA . LEU A 1 70 ? -10.425 -2.905 22.823 1.00 90.81 70 LEU A CA 1
ATOM 536 C C . LEU A 1 70 ? -11.433 -2.821 21.669 1.00 90.81 70 LEU A C 1
ATOM 538 O O . LEU A 1 70 ? -12.494 -2.225 21.843 1.00 90.81 70 LEU A O 1
ATOM 542 N N . CYS A 1 71 ? -11.125 -3.426 20.523 1.00 94.12 71 CYS A N 1
ATOM 543 C CA . CYS A 1 71 ? -11.982 -3.401 19.339 1.00 94.12 71 CYS A CA 1
ATOM 544 C C . CYS A 1 71 ? -13.253 -4.253 19.477 1.00 94.12 71 CYS A C 1
ATOM 546 O O . CYS A 1 71 ? -14.254 -3.948 18.834 1.00 94.12 71 CYS A O 1
ATOM 548 N N . GLN A 1 72 ? -13.240 -5.282 20.329 1.00 93.44 72 GLN A N 1
ATOM 549 C CA . GLN A 1 72 ? -14.403 -6.141 20.582 1.00 93.44 72 GLN A CA 1
ATOM 550 C C . GLN A 1 72 ? -15.328 -5.612 21.685 1.00 93.44 72 GLN A C 1
ATOM 552 O O . GLN A 1 72 ? -16.533 -5.847 21.642 1.00 93.44 72 GLN A O 1
ATOM 557 N N . THR A 1 73 ? -14.784 -4.919 22.688 1.00 92.12 73 THR A N 1
ATOM 558 C CA . THR A 1 73 ? -15.555 -4.513 23.879 1.00 92.12 73 THR A CA 1
ATOM 559 C C . THR A 1 73 ? -16.081 -3.087 23.823 1.00 92.12 73 THR A C 1
ATOM 561 O O . THR A 1 73 ? -17.029 -2.754 24.537 1.00 92.12 73 THR A O 1
ATOM 564 N N . LYS A 1 74 ? -15.482 -2.220 23.001 1.00 90.50 74 LYS A N 1
ATOM 565 C CA . LYS A 1 74 ? -15.853 -0.805 22.936 1.00 90.50 74 LYS A CA 1
ATOM 566 C C . LYS A 1 74 ? -16.741 -0.490 21.748 1.00 90.50 74 LYS A C 1
ATOM 568 O O . LYS A 1 74 ? -16.651 -1.097 20.688 1.00 90.50 74 LYS A O 1
ATOM 573 N N . ALA A 1 75 ? -17.565 0.542 21.921 1.00 94.12 75 ALA A N 1
ATOM 574 C CA . ALA A 1 75 ? -18.369 1.086 20.839 1.00 94.12 75 ALA A CA 1
ATOM 575 C C . ALA A 1 75 ? -17.461 1.654 19.736 1.00 94.12 75 ALA A C 1
ATOM 577 O O . ALA A 1 75 ? -16.725 2.621 19.963 1.00 94.12 75 ALA A O 1
ATOM 578 N N . LEU A 1 76 ? -17.548 1.064 18.543 1.00 96.81 76 LEU A N 1
ATOM 579 C CA . LEU A 1 76 ? -16.828 1.528 17.364 1.00 96.81 76 LEU A CA 1
ATOM 580 C C . LEU A 1 76 ? -17.289 2.936 16.972 1.00 96.81 76 LEU A C 1
ATOM 582 O O . LEU A 1 76 ? -18.481 3.251 16.922 1.00 96.81 76 LEU A O 1
ATOM 586 N N . LYS A 1 77 ? -16.317 3.786 16.667 1.00 97.94 77 LYS A N 1
ATOM 587 C CA . LYS A 1 77 ? -16.493 5.045 15.953 1.00 97.94 77 LYS A CA 1
ATOM 588 C C . LYS A 1 77 ? -16.146 4.819 14.491 1.00 97.94 77 LYS A C 1
ATOM 590 O O . LYS A 1 77 ? -15.324 3.969 14.162 1.00 97.94 77 LYS A O 1
ATOM 595 N N . ILE A 1 78 ? -16.791 5.585 13.622 1.00 98.06 78 ILE A N 1
ATOM 596 C CA . ILE A 1 78 ? -16.630 5.469 12.177 1.00 98.06 78 ILE A CA 1
ATOM 597 C C . ILE A 1 78 ? -16.255 6.841 11.640 1.00 98.06 78 ILE A C 1
ATOM 599 O O . ILE A 1 78 ? -16.887 7.840 11.988 1.00 98.06 78 ILE A O 1
ATOM 603 N N . THR A 1 79 ? -15.243 6.890 10.783 1.00 98.25 79 THR A N 1
ATOM 604 C CA . THR A 1 79 ? -14.957 8.057 9.950 1.00 98.25 79 THR A CA 1
ATOM 605 C C . THR A 1 79 ? -14.790 7.630 8.499 1.00 98.25 79 THR A C 1
ATOM 607 O O . THR A 1 79 ? -14.375 6.506 8.219 1.00 98.25 79 THR A O 1
ATOM 610 N N . LYS A 1 80 ? -15.149 8.512 7.567 1.00 98.50 80 LYS A N 1
ATOM 611 C CA . LYS A 1 80 ? -14.943 8.291 6.134 1.00 98.50 80 LYS A CA 1
ATOM 612 C C . LYS A 1 80 ? -13.824 9.198 5.658 1.00 98.50 80 LYS A C 1
ATOM 614 O O . LYS A 1 80 ? -13.900 10.412 5.831 1.00 98.50 80 LYS A O 1
ATOM 619 N N . VAL A 1 81 ? -12.819 8.603 5.037 1.00 98.44 81 VAL A N 1
ATOM 620 C CA . VAL A 1 81 ? -11.668 9.292 4.466 1.00 98.44 81 VAL A CA 1
ATOM 621 C C . VAL A 1 81 ? -11.779 9.187 2.953 1.00 98.44 81 VAL A C 1
ATOM 623 O O . VAL A 1 81 ? -11.802 8.090 2.400 1.00 98.44 81 VAL A O 1
ATOM 626 N N . PHE A 1 82 ? -11.889 10.328 2.278 1.00 98.44 82 PHE A N 1
ATOM 627 C CA . PHE A 1 82 ? -11.773 10.372 0.826 1.00 98.44 82 PHE A CA 1
ATOM 628 C C . PHE A 1 82 ? -10.292 10.439 0.460 1.00 98.44 82 PHE A C 1
ATOM 630 O O . PHE A 1 82 ? -9.598 11.370 0.870 1.00 98.44 82 PHE A O 1
ATOM 637 N N . VAL A 1 83 ? -9.815 9.450 -0.290 1.00 98.44 83 VAL A N 1
ATOM 638 C CA . VAL A 1 83 ? -8.419 9.346 -0.714 1.00 98.44 83 VAL A CA 1
ATOM 639 C C . VAL A 1 83 ? -8.340 9.575 -2.215 1.00 98.44 83 VAL A C 1
ATOM 641 O O . VAL A 1 83 ? -9.117 9.002 -2.980 1.00 98.44 83 VAL A O 1
ATOM 644 N N . ARG A 1 84 ? -7.391 10.417 -2.632 1.00 97.56 84 ARG A N 1
ATOM 645 C CA . ARG A 1 84 ? -7.089 10.682 -4.038 1.00 97.56 84 ARG A CA 1
ATOM 646 C C . ARG A 1 84 ? -5.583 10.791 -4.254 1.00 97.56 84 ARG A C 1
ATOM 648 O O . ARG A 1 84 ? -4.928 11.634 -3.648 1.00 97.56 84 ARG A O 1
ATOM 655 N N . PHE A 1 85 ? -5.090 9.984 -5.178 1.00 96.75 85 PHE A N 1
ATOM 656 C CA . PHE A 1 85 ? -3.746 9.983 -5.735 1.00 96.75 85 PHE A CA 1
ATOM 657 C C . PHE A 1 85 ? -3.844 10.541 -7.166 1.00 96.75 85 PHE A C 1
ATOM 659 O O . PHE A 1 85 ? -4.300 9.840 -8.073 1.00 96.75 85 PHE A O 1
ATOM 666 N N . PRO A 1 86 ? -3.582 11.845 -7.374 1.00 95.19 86 PRO A N 1
ATOM 667 C CA . PRO A 1 86 ? -3.770 12.481 -8.677 1.00 95.19 86 PRO A CA 1
ATOM 668 C C . PRO A 1 86 ? -2.760 11.951 -9.698 1.00 95.19 86 PRO A C 1
ATOM 670 O O . PRO A 1 86 ? -1.630 11.652 -9.325 1.00 95.19 86 PRO A O 1
ATOM 673 N N . ASN A 1 87 ? -3.129 11.903 -10.983 1.00 92.25 87 ASN A N 1
ATOM 674 C CA . ASN A 1 87 ? -2.209 11.465 -12.028 1.00 92.25 87 ASN A CA 1
ATOM 675 C C . ASN A 1 87 ? -0.923 12.327 -12.020 1.00 92.25 87 ASN A C 1
ATOM 677 O O . ASN A 1 87 ? -0.997 13.529 -12.314 1.00 92.25 87 ASN A O 1
ATOM 681 N N . PRO A 1 88 ? 0.252 11.733 -11.751 1.00 85.69 88 PRO A N 1
ATOM 682 C CA . PRO A 1 88 ? 1.538 12.421 -11.729 1.00 85.69 88 PRO A CA 1
ATOM 683 C C . PRO A 1 88 ? 1.935 13.108 -13.042 1.00 85.69 88 PRO A C 1
ATOM 685 O O . PRO A 1 88 ? 2.673 14.095 -13.019 1.00 85.69 88 PRO A O 1
ATOM 688 N N . SER A 1 89 ? 1.430 12.639 -14.185 1.00 78.00 89 SER A N 1
ATOM 689 C CA . SER A 1 89 ? 1.650 13.225 -15.509 1.00 78.00 89 SER A CA 1
ATOM 690 C C . SER A 1 89 ? 0.879 14.527 -15.743 1.00 78.00 89 SER A C 1
ATOM 692 O O . SER A 1 89 ? 1.130 15.216 -16.726 1.00 78.00 89 SER A O 1
ATOM 694 N N . LYS A 1 90 ? -0.065 14.904 -14.874 1.00 63.88 90 LYS A N 1
ATOM 695 C CA . LYS A 1 90 ? -0.696 16.236 -14.938 1.00 63.88 90 LYS A CA 1
ATOM 696 C C . LYS A 1 90 ? 0.185 17.320 -14.312 1.00 63.88 90 LYS A C 1
ATOM 698 O O . LYS A 1 90 ? 0.069 18.481 -14.696 1.00 63.88 90 LYS A O 1
ATOM 703 N N . ASP A 1 91 ? 1.120 16.941 -13.439 1.00 63.22 91 ASP A N 1
ATOM 704 C CA . ASP A 1 91 ? 2.120 17.858 -12.867 1.00 63.22 91 ASP A CA 1
ATOM 705 C C . ASP A 1 91 ? 3.263 18.183 -13.854 1.00 63.22 91 ASP A C 1
ATOM 707 O O . ASP A 1 91 ? 4.062 19.094 -13.621 1.00 63.22 91 ASP A O 1
ATOM 711 N N . TYR A 1 92 ? 3.318 17.481 -14.994 1.00 53.47 92 TYR A N 1
ATOM 712 C CA . TYR A 1 92 ? 4.337 17.619 -16.047 1.00 53.47 92 TYR A CA 1
ATOM 713 C C . TYR A 1 92 ? 4.346 18.989 -16.740 1.00 53.47 92 TYR A C 1
ATOM 715 O O . TYR A 1 92 ? 5.285 19.300 -17.470 1.00 53.47 92 TYR A O 1
ATOM 723 N N . LEU A 1 93 ? 3.353 19.849 -16.478 1.00 56.31 93 LEU A N 1
ATOM 724 C CA . LEU A 1 93 ? 3.361 21.245 -16.934 1.00 56.31 93 LEU A CA 1
ATOM 725 C C . LEU A 1 93 ? 4.597 22.025 -16.437 1.00 56.31 93 LEU A C 1
ATOM 727 O O . LEU A 1 93 ? 4.926 23.061 -17.008 1.00 56.31 93 LEU A O 1
ATOM 731 N N . ASN A 1 94 ? 5.315 21.504 -15.433 1.00 59.44 94 ASN A N 1
ATOM 732 C CA . ASN A 1 94 ? 6.572 22.058 -14.924 1.00 59.44 94 ASN A CA 1
ATOM 733 C C . ASN A 1 94 ? 7.848 21.355 -15.440 1.00 59.44 94 ASN A C 1
ATOM 735 O O . ASN A 1 94 ? 8.917 21.560 -14.865 1.00 59.44 94 ASN A O 1
ATOM 739 N N . ASN A 1 95 ? 7.773 20.551 -16.510 1.00 57.53 95 ASN A N 1
ATOM 740 C CA . ASN A 1 95 ? 8.941 19.965 -17.190 1.00 57.53 95 ASN A CA 1
ATOM 741 C C . ASN A 1 95 ? 9.813 19.013 -16.336 1.00 57.53 95 ASN A C 1
ATOM 743 O O . ASN A 1 95 ? 10.986 18.806 -16.648 1.00 57.53 95 ASN A O 1
ATOM 747 N N . ARG A 1 96 ? 9.270 18.422 -15.263 1.00 61.16 96 ARG A N 1
ATOM 748 C CA . ARG A 1 96 ? 9.956 17.368 -14.495 1.00 61.16 96 ARG A CA 1
ATOM 749 C C . ARG A 1 96 ? 9.441 15.998 -14.914 1.00 61.16 96 ARG A C 1
ATOM 751 O O . ARG A 1 96 ? 8.231 15.806 -14.999 1.00 61.16 96 ARG A O 1
ATOM 758 N N . SER A 1 97 ? 10.360 15.064 -15.160 1.00 67.00 97 SER A N 1
ATOM 759 C CA . SER A 1 97 ? 10.027 13.658 -15.409 1.00 67.00 97 SER A CA 1
ATOM 760 C C . SER A 1 97 ? 9.202 13.090 -14.257 1.00 67.00 97 SER A C 1
ATOM 762 O O . SER A 1 97 ? 9.510 13.389 -13.105 1.00 67.00 97 SER A O 1
ATOM 764 N N . ALA A 1 98 ? 8.207 12.244 -14.539 1.00 70.94 98 ALA A N 1
ATOM 765 C CA . ALA A 1 98 ? 7.301 11.726 -13.511 1.00 70.94 98 ALA A CA 1
ATOM 766 C C . ALA A 1 98 ? 8.036 10.992 -12.375 1.00 70.94 98 ALA A C 1
ATOM 768 O O . ALA A 1 98 ? 7.621 11.109 -11.223 1.00 70.94 98 ALA A O 1
ATOM 769 N N . CYS A 1 99 ? 9.135 10.313 -12.698 1.00 75.38 99 CYS A N 1
ATOM 770 C CA . CYS A 1 99 ? 9.953 9.544 -11.770 1.00 75.38 99 CYS A CA 1
ATOM 771 C C . CYS A 1 99 ? 11.054 10.309 -11.028 1.00 75.38 99 CYS A C 1
ATOM 773 O O . CYS A 1 99 ? 11.740 9.657 -10.260 1.00 75.38 99 CYS A O 1
ATOM 775 N N . ASP A 1 100 ? 11.325 11.603 -11.254 1.00 78.44 100 ASP A N 1
ATOM 776 C CA . ASP A 1 100 ? 12.547 12.256 -10.720 1.00 78.44 100 ASP A CA 1
ATOM 777 C C . ASP A 1 100 ? 13.784 11.319 -10.785 1.00 78.44 100 ASP A C 1
ATOM 779 O O . ASP A 1 100 ? 14.424 11.005 -9.774 1.00 78.44 100 ASP A O 1
ATOM 783 N N . TRP A 1 101 ? 14.077 10.786 -11.983 1.00 79.19 101 TRP A N 1
ATOM 784 C CA . TRP A 1 101 ? 15.311 10.030 -12.239 1.00 79.19 101 TRP A CA 1
ATOM 785 C C . TRP A 1 101 ? 16.498 10.850 -11.728 1.00 79.19 101 TRP A C 1
ATOM 787 O O . TRP A 1 101 ? 16.395 12.073 -11.707 1.00 79.19 101 TRP A O 1
ATOM 797 N N . ASN A 1 102 ? 17.610 10.214 -11.341 1.00 67.00 102 ASN A N 1
ATOM 798 C CA . ASN A 1 102 ? 18.796 10.795 -10.664 1.00 67.00 102 ASN A CA 1
ATOM 799 C C . ASN A 1 102 ? 19.472 12.058 -11.277 1.00 67.00 102 ASN A C 1
ATOM 801 O O . ASN A 1 102 ? 20.588 12.405 -10.905 1.00 67.00 102 ASN A O 1
ATOM 805 N N . ASN A 1 103 ? 18.819 12.764 -12.191 1.00 52.53 103 ASN A N 1
ATOM 806 C CA . ASN A 1 103 ? 19.175 14.045 -12.783 1.00 52.53 103 ASN A CA 1
ATOM 807 C C . ASN A 1 103 ? 18.779 15.283 -11.957 1.00 52.53 103 ASN A C 1
ATOM 809 O O . ASN A 1 103 ? 18.980 16.395 -12.439 1.00 52.53 103 ASN A O 1
ATOM 813 N N . VAL A 1 104 ? 18.221 15.145 -10.753 1.00 47.88 104 VAL A N 1
ATOM 814 C CA . VAL A 1 104 ? 17.993 16.293 -9.858 1.00 47.88 104 VAL A CA 1
ATOM 815 C C . VAL A 1 104 ? 18.905 16.199 -8.651 1.00 47.88 104 VAL A C 1
ATOM 817 O O . VAL A 1 104 ? 19.009 15.134 -8.052 1.00 47.88 104 VAL A O 1
ATOM 820 N N . ASP A 1 105 ? 19.557 17.320 -8.338 1.00 47.22 105 ASP A N 1
ATOM 821 C CA . ASP A 1 105 ? 20.474 17.592 -7.227 1.00 47.22 105 ASP A CA 1
ATOM 822 C C . ASP A 1 105 ? 19.970 17.068 -5.869 1.00 47.22 105 ASP A C 1
ATOM 824 O O . ASP A 1 105 ? 19.580 17.827 -4.977 1.00 47.22 105 ASP A O 1
ATOM 828 N N . LEU A 1 106 ? 19.969 15.750 -5.681 1.00 54.50 106 LEU A N 1
ATOM 829 C CA . LEU A 1 106 ? 19.780 15.155 -4.375 1.00 54.50 106 LEU A CA 1
ATOM 830 C C . LEU A 1 106 ? 20.932 15.653 -3.522 1.00 54.50 106 LEU A C 1
ATOM 832 O O . LEU A 1 106 ? 22.100 15.575 -3.918 1.00 54.50 106 LEU A O 1
ATOM 836 N N . SER A 1 107 ? 20.598 16.184 -2.347 1.00 55.84 107 SER A N 1
ATOM 837 C CA . SER A 1 107 ? 21.627 16.616 -1.420 1.00 55.84 107 SER A CA 1
ATOM 838 C C . SER A 1 107 ? 22.617 15.454 -1.230 1.00 55.84 107 SER A C 1
ATOM 840 O O . SER A 1 107 ? 22.197 14.290 -1.176 1.00 55.84 107 SER A O 1
ATOM 842 N N . PRO A 1 108 ? 23.931 15.706 -1.102 1.00 59.88 108 PRO A N 1
ATOM 843 C CA . PRO A 1 108 ? 24.906 14.646 -0.839 1.00 59.88 108 PRO A CA 1
ATOM 844 C C . PRO A 1 108 ? 24.539 13.760 0.366 1.00 59.88 108 PRO A C 1
ATOM 846 O O . PRO A 1 108 ? 25.034 12.643 0.501 1.00 59.88 108 PRO A O 1
ATOM 849 N N . HIS A 1 109 ? 23.665 14.250 1.248 1.00 58.38 109 HIS A N 1
ATOM 850 C CA . HIS A 1 109 ? 23.104 13.517 2.370 1.00 58.38 109 HIS A CA 1
ATOM 851 C C . HIS A 1 109 ? 22.045 12.468 1.962 1.00 58.38 109 HIS A C 1
ATOM 853 O O . HIS A 1 109 ? 22.022 11.392 2.556 1.00 58.38 109 HIS A O 1
ATOM 859 N N . ASP A 1 110 ? 21.226 12.712 0.936 1.00 56.06 110 ASP A N 1
ATOM 860 C CA . ASP A 1 110 ? 20.182 11.772 0.486 1.00 56.06 110 ASP A CA 1
ATOM 861 C C . ASP A 1 110 ? 20.738 10.688 -0.446 1.00 56.06 110 ASP A C 1
ATOM 863 O O . ASP A 1 110 ? 20.334 9.524 -0.356 1.00 56.06 110 ASP A O 1
ATOM 867 N N . LEU A 1 111 ? 21.755 11.030 -1.248 1.00 59.06 111 LEU A N 1
ATOM 868 C CA . LEU A 1 111 ? 22.554 10.054 -2.001 1.00 59.06 111 LEU A CA 1
ATOM 869 C C . LEU A 1 111 ? 23.251 9.061 -1.059 1.00 59.06 111 LEU A C 1
ATOM 871 O O . LEU A 1 111 ? 23.225 7.857 -1.304 1.00 59.06 111 LEU A O 1
ATOM 875 N N . LYS A 1 112 ? 23.792 9.541 0.072 1.00 57.81 112 LYS A N 1
ATOM 876 C CA . LYS A 1 112 ? 24.424 8.687 1.095 1.00 57.81 112 LYS A CA 1
ATOM 877 C C . LYS A 1 112 ? 23.453 7.747 1.812 1.00 57.81 112 LYS A C 1
ATOM 879 O O . LYS A 1 112 ? 23.899 6.756 2.378 1.00 57.81 112 LYS A O 1
ATOM 884 N N . LYS A 1 113 ? 22.147 8.034 1.803 1.00 63.66 113 LYS A N 1
ATOM 885 C CA . LYS A 1 113 ? 21.125 7.183 2.440 1.00 63.66 113 LYS A CA 1
ATOM 886 C C . LYS A 1 113 ? 20.509 6.149 1.495 1.00 63.66 113 LYS A C 1
ATOM 888 O O . LYS A 1 113 ? 19.676 5.364 1.941 1.00 63.66 113 LYS A O 1
ATOM 893 N N . GLY A 1 114 ? 20.889 6.149 0.213 1.00 67.94 114 GLY A N 1
ATOM 894 C CA . GLY A 1 114 ? 20.372 5.207 -0.784 1.00 67.94 114 GLY A CA 1
ATOM 895 C C . GLY A 1 114 ? 18.904 5.429 -1.172 1.00 67.94 114 GLY A C 1
ATOM 896 O O . GLY A 1 114 ? 18.322 4.582 -1.836 1.00 67.94 114 GLY A O 1
ATOM 897 N N . LEU A 1 115 ? 18.296 6.559 -0.788 1.00 76.75 115 LEU A N 1
ATOM 898 C CA . LEU A 1 115 ? 16.849 6.790 -0.926 1.00 76.75 115 LEU A CA 1
ATOM 899 C C . LEU A 1 115 ? 16.413 7.302 -2.306 1.00 76.75 115 LEU A C 1
ATOM 901 O O . LEU A 1 115 ? 15.223 7.229 -2.618 1.00 76.75 115 LEU A O 1
ATOM 905 N N . GLY A 1 116 ? 17.346 7.822 -3.110 1.00 83.12 116 GLY A N 1
ATOM 906 C CA . GLY A 1 116 ? 17.067 8.323 -4.461 1.00 83.12 116 GLY A CA 1
ATOM 907 C C . GLY A 1 116 ? 16.699 7.218 -5.450 1.00 83.12 116 GLY A C 1
ATOM 908 O O . GLY A 1 116 ? 16.747 6.035 -5.109 1.00 83.12 116 GLY A O 1
ATOM 909 N N . ASN A 1 117 ? 16.397 7.594 -6.685 1.00 88.88 117 ASN A N 1
ATOM 910 C CA . ASN A 1 117 ? 16.222 6.646 -7.785 1.00 88.88 117 ASN A CA 1
ATOM 911 C C . ASN A 1 117 ? 17.600 6.223 -8.336 1.00 88.88 117 ASN A C 1
ATOM 913 O O . ASN A 1 117 ? 18.629 6.411 -7.671 1.00 88.88 117 ASN A O 1
ATOM 917 N N . LEU A 1 118 ? 17.647 5.539 -9.466 1.00 86.94 118 LEU A N 1
ATOM 918 C CA . LEU A 1 118 ? 18.844 5.128 -10.201 1.00 86.94 118 LEU A CA 1
ATOM 919 C C . LEU A 1 118 ? 18.757 5.651 -11.635 1.00 86.94 118 LEU A C 1
ATOM 921 O O . LEU A 1 118 ? 17.741 6.234 -12.009 1.00 86.94 118 LEU A O 1
ATOM 925 N N . PRO A 1 119 ? 19.830 5.543 -12.430 1.00 87.44 119 PRO A N 1
ATOM 926 C CA . PRO A 1 119 ? 19.725 5.712 -13.870 1.00 87.44 119 PRO A CA 1
ATOM 927 C C . PRO A 1 119 ? 18.777 4.671 -14.500 1.00 87.44 119 PRO A C 1
ATOM 929 O O . PRO A 1 119 ? 18.710 3.552 -13.994 1.00 87.44 119 PRO A O 1
ATOM 932 N N . PRO A 1 120 ? 18.107 5.018 -15.612 1.00 88.44 120 PRO A N 1
ATOM 933 C CA . PRO A 1 120 ? 17.316 4.088 -16.417 1.00 88.44 120 PRO A CA 1
ATOM 934 C C . PRO A 1 120 ? 18.069 2.795 -16.761 1.00 88.44 120 PRO A C 1
ATOM 936 O O . PRO A 1 120 ? 19.212 2.852 -17.225 1.00 88.44 120 PRO A O 1
ATOM 939 N N . HIS A 1 121 ? 17.430 1.647 -16.549 1.00 86.69 121 HIS A N 1
ATOM 940 C CA . HIS A 1 121 ? 17.909 0.311 -16.884 1.00 86.69 121 HIS A CA 1
ATOM 941 C C . HIS A 1 121 ? 16.746 -0.692 -16.814 1.00 86.69 121 HIS A C 1
ATOM 943 O O . HIS A 1 121 ? 16.282 -1.042 -15.732 1.00 86.69 121 HIS A O 1
ATOM 949 N N . ASN A 1 122 ? 16.333 -1.137 -17.999 1.00 87.38 122 ASN A N 1
ATOM 950 C CA . ASN A 1 122 ? 15.166 -1.976 -18.280 1.00 87.38 122 ASN A CA 1
ATOM 951 C C . ASN A 1 122 ? 15.118 -3.265 -17.445 1.00 87.38 122 ASN A C 1
ATOM 953 O O . ASN A 1 122 ? 16.143 -3.944 -17.338 1.00 87.38 122 ASN A O 1
ATOM 957 N N . LEU A 1 123 ? 13.929 -3.638 -16.963 1.00 85.69 123 LEU A N 1
ATOM 958 C CA . LEU A 1 123 ? 13.623 -4.801 -16.118 1.00 85.69 123 LEU A CA 1
ATOM 959 C C . LEU A 1 123 ? 14.187 -4.729 -14.695 1.00 85.69 123 LEU A C 1
ATOM 961 O O . LEU A 1 123 ? 14.442 -5.757 -14.066 1.00 85.69 123 LEU A O 1
ATOM 965 N N . TYR A 1 124 ? 14.430 -3.525 -14.188 1.00 89.25 124 TYR A N 1
ATOM 966 C CA . TYR A 1 124 ? 14.911 -3.321 -12.828 1.00 89.25 124 TYR A CA 1
ATOM 967 C C . TYR A 1 124 ? 14.161 -2.185 -12.146 1.00 89.25 124 TYR A C 1
ATOM 969 O O . TYR A 1 124 ? 13.842 -1.173 -12.757 1.00 89.25 124 TYR A O 1
ATOM 977 N N . PHE A 1 125 ? 14.017 -2.265 -10.827 1.00 89.62 125 PHE A N 1
ATOM 978 C CA . PHE A 1 125 ? 13.445 -1.191 -10.012 1.00 89.62 125 PHE A CA 1
ATOM 979 C C . PHE A 1 125 ? 14.402 -0.014 -9.888 1.00 89.62 125 PHE A C 1
ATOM 981 O O . PHE A 1 125 ? 15.104 0.156 -8.890 1.00 89.62 125 PHE A O 1
ATOM 988 N N . GLN A 1 126 ? 14.451 0.818 -10.917 1.00 90.81 126 GLN A N 1
ATOM 989 C CA . GLN A 1 126 ? 15.383 1.930 -10.977 1.00 90.81 126 GLN A CA 1
ATOM 990 C C . GLN A 1 126 ? 14.787 3.190 -10.368 1.00 90.81 126 GLN A C 1
ATOM 992 O O . GLN A 1 126 ? 15.470 3.918 -9.641 1.00 90.81 126 GLN A O 1
ATOM 997 N N . ALA A 1 127 ? 13.508 3.443 -10.612 1.00 92.12 127 ALA A N 1
ATOM 998 C CA . ALA A 1 127 ? 12.824 4.608 -10.102 1.00 92.12 127 ALA A CA 1
ATOM 999 C C . ALA A 1 127 ? 11.496 4.276 -9.441 1.00 92.12 127 ALA A C 1
ATOM 1001 O O . ALA A 1 127 ? 10.917 3.203 -9.598 1.00 92.12 127 ALA A O 1
ATOM 1002 N N . ARG A 1 128 ? 11.025 5.247 -8.665 1.00 93.00 128 ARG A N 1
ATOM 1003 C CA . ARG A 1 128 ? 9.687 5.247 -8.103 1.00 93.00 128 ARG A CA 1
ATOM 1004 C C . ARG A 1 128 ? 9.142 6.655 -7.987 1.00 93.00 128 ARG A C 1
ATOM 1006 O O . ARG A 1 128 ? 9.899 7.621 -7.844 1.00 93.00 128 ARG A O 1
ATOM 1013 N N . ARG A 1 129 ? 7.821 6.741 -7.889 1.00 91.94 129 ARG A N 1
ATOM 1014 C CA . ARG A 1 129 ? 7.113 7.914 -7.387 1.00 91.94 129 ARG A CA 1
ATOM 1015 C C . ARG A 1 129 ? 6.207 7.508 -6.239 1.00 91.94 129 ARG A C 1
ATOM 1017 O O . ARG A 1 129 ? 5.431 6.570 -6.363 1.00 91.94 129 ARG A O 1
ATOM 1024 N N . GLU A 1 130 ? 6.293 8.242 -5.134 1.00 94.06 130 GLU A N 1
ATOM 1025 C CA . GLU A 1 130 ? 5.438 8.038 -3.965 1.00 94.06 130 GLU A CA 1
ATOM 1026 C C . GLU A 1 130 ? 4.409 9.165 -3.863 1.00 94.06 130 GLU A C 1
ATOM 1028 O O . GLU A 1 130 ? 4.766 10.345 -3.814 1.00 94.06 130 GLU A O 1
ATOM 1033 N N . GLN A 1 131 ? 3.132 8.811 -3.758 1.00 95.06 131 GLN A N 1
ATOM 1034 C CA . GLN A 1 131 ? 2.078 9.733 -3.350 1.00 95.06 131 GLN A CA 1
ATOM 1035 C C . GLN A 1 131 ? 1.500 9.299 -2.008 1.00 95.06 131 GLN A C 1
ATOM 1037 O O . GLN A 1 131 ? 1.371 8.109 -1.727 1.00 95.06 131 GLN A O 1
ATOM 1042 N N . LYS A 1 132 ? 1.160 10.276 -1.163 1.00 97.50 132 LYS A N 1
ATOM 1043 C CA . LYS A 1 132 ? 0.685 10.036 0.203 1.00 97.50 132 LYS A CA 1
ATOM 1044 C C . LYS A 1 132 ? -0.645 10.731 0.431 1.00 97.50 132 LYS A C 1
ATOM 1046 O O . LYS A 1 132 ? -0.805 11.896 0.075 1.00 97.50 132 LYS A O 1
ATOM 1051 N N . ALA A 1 133 ? -1.562 10.030 1.080 1.00 98.12 133 ALA A N 1
ATOM 1052 C CA . ALA A 1 133 ? -2.796 10.589 1.603 1.00 98.12 133 ALA A CA 1
ATOM 1053 C C . ALA A 1 133 ? -2.833 10.333 3.106 1.00 98.12 133 ALA A C 1
ATOM 1055 O O . ALA A 1 133 ? -2.749 9.187 3.545 1.00 98.12 133 ALA A O 1
ATOM 1056 N N . THR A 1 134 ? -2.928 11.399 3.894 1.00 98.25 134 THR A N 1
ATOM 1057 C CA . THR A 1 134 ? -2.898 11.313 5.354 1.00 98.25 134 THR A CA 1
ATOM 1058 C C . THR A 1 134 ? -4.249 11.669 5.949 1.00 98.25 134 THR A C 1
ATOM 1060 O O . THR A 1 134 ? -5.012 12.464 5.398 1.00 98.25 134 THR A O 1
ATOM 1063 N N . PHE A 1 135 ? -4.547 11.077 7.097 1.00 98.31 135 PHE A N 1
ATOM 1064 C CA . PHE A 1 135 ? -5.690 11.448 7.917 1.00 98.31 135 PHE A CA 1
ATOM 1065 C C . PHE A 1 135 ? -5.327 11.293 9.390 1.00 98.31 135 PHE A C 1
ATOM 1067 O O . PHE A 1 135 ? -4.465 10.493 9.750 1.00 98.31 135 PHE A O 1
ATOM 1074 N N . SER A 1 136 ? -5.987 12.066 10.243 1.00 97.94 136 SER A N 1
ATOM 1075 C CA . SER A 1 136 ? -5.774 12.003 11.686 1.00 97.94 136 SER A CA 1
ATOM 1076 C C . SER A 1 136 ? -7.026 11.493 12.375 1.00 97.94 136 SER A C 1
ATOM 1078 O O . SER A 1 136 ? -8.147 11.852 12.008 1.00 97.94 136 SER A O 1
ATOM 1080 N N . LEU A 1 137 ? -6.825 10.672 13.396 1.00 97.06 137 LEU A N 1
ATOM 1081 C CA . LEU A 1 137 ? -7.861 10.275 14.337 1.00 97.06 137 LEU A CA 1
ATOM 1082 C C . LEU A 1 137 ? -7.623 10.984 15.681 1.00 97.06 137 LEU A C 1
ATOM 1084 O O . LEU A 1 137 ? -6.528 11.508 15.909 1.00 97.06 137 LEU A O 1
ATOM 1088 N N . PRO A 1 138 ? -8.621 11.037 16.584 1.00 96.50 138 PRO A N 1
ATOM 1089 C CA . PRO A 1 138 ? -8.403 11.577 17.921 1.00 96.50 138 PRO A CA 1
ATOM 1090 C C . PRO A 1 138 ? -7.253 10.860 18.639 1.00 96.50 138 PRO A C 1
ATOM 1092 O O . PRO A 1 138 ? -7.011 9.669 18.419 1.00 96.50 138 PRO A O 1
ATOM 1095 N N . GLU A 1 139 ? -6.553 11.578 19.513 1.00 94.06 139 GLU A N 1
ATOM 1096 C CA . GLU A 1 139 ? -5.394 11.047 20.229 1.00 94.06 139 GLU A CA 1
ATOM 1097 C C . GLU A 1 139 ? -5.729 9.761 21.005 1.00 94.06 139 GLU A C 1
ATOM 1099 O O . GLU A 1 139 ? -6.806 9.609 21.587 1.00 94.06 139 GLU A O 1
ATOM 1104 N N . GLY A 1 140 ? -4.803 8.800 20.964 1.00 92.19 140 GLY A N 1
ATOM 1105 C CA . GLY A 1 140 ? -4.935 7.497 21.614 1.00 92.19 140 GLY A CA 1
ATOM 1106 C C . GLY A 1 140 ? -5.866 6.505 20.908 1.00 92.19 140 GLY A C 1
ATOM 1107 O O . GLY A 1 140 ? -5.920 5.344 21.326 1.00 92.19 140 GLY A O 1
ATOM 1108 N N . SER A 1 141 ? -6.581 6.924 19.859 1.00 95.94 141 SER A N 1
ATOM 1109 C CA . SER A 1 141 ? -7.460 6.043 19.088 1.00 95.94 141 SER A CA 1
ATOM 1110 C C . SER A 1 141 ? -6.727 4.828 18.507 1.00 95.94 141 SER A C 1
ATOM 1112 O O . SER A 1 141 ? -5.518 4.848 18.281 1.00 95.94 141 SER A O 1
ATOM 1114 N N . LYS A 1 142 ? -7.471 3.738 18.292 1.00 96.12 142 LYS A N 1
ATOM 1115 C CA . LYS A 1 142 ? -6.967 2.509 17.661 1.00 96.12 142 LYS A CA 1
ATOM 1116 C C . LYS A 1 142 ? -7.835 2.156 16.474 1.00 96.12 142 LYS A C 1
ATOM 1118 O O . LYS A 1 142 ? -9.046 2.011 16.647 1.00 96.12 142 LYS A O 1
ATOM 1123 N N . VAL A 1 143 ? -7.226 1.998 15.303 1.00 97.44 143 VAL A N 1
ATOM 1124 C CA . VAL A 1 143 ? -7.913 1.463 14.126 1.00 97.44 143 VAL A CA 1
ATOM 1125 C C . VAL A 1 143 ? -8.211 -0.017 14.360 1.00 97.44 143 VAL A C 1
ATOM 1127 O O . VAL A 1 143 ? -7.321 -0.804 14.670 1.00 97.44 143 VAL A O 1
ATOM 1130 N N . CYS A 1 144 ? -9.480 -0.379 14.228 1.00 98.00 144 CYS A N 1
ATOM 1131 C CA . CYS A 1 144 ? -9.973 -1.744 14.362 1.00 98.00 144 CYS A CA 1
ATOM 1132 C C . CYS A 1 144 ? -10.217 -2.394 13.004 1.00 98.00 144 CYS A C 1
ATOM 1134 O O . CYS A 1 144 ? -10.018 -3.592 12.858 1.00 98.00 144 CYS A O 1
ATOM 1136 N N . ASN A 1 145 ? -10.666 -1.615 12.020 1.00 98.31 145 ASN A N 1
ATOM 1137 C CA . ASN A 1 145 ? -10.873 -2.089 10.660 1.00 98.31 145 ASN A CA 1
ATOM 1138 C C . ASN A 1 145 ? -10.839 -0.919 9.668 1.00 98.31 145 ASN A C 1
ATOM 1140 O O . ASN A 1 145 ? -11.105 0.228 10.045 1.00 98.31 145 ASN A O 1
ATOM 1144 N N . ILE A 1 146 ? -10.564 -1.221 8.402 1.00 98.62 146 ILE A N 1
ATOM 1145 C CA . ILE A 1 146 ? -10.689 -0.292 7.285 1.00 98.62 146 ILE A CA 1
ATOM 1146 C C . ILE A 1 146 ? -11.373 -1.010 6.123 1.00 98.62 146 ILE A C 1
ATOM 1148 O O . ILE A 1 146 ? -10.838 -1.978 5.593 1.00 98.62 146 ILE A O 1
ATOM 1152 N N . ASP A 1 147 ? -12.511 -0.477 5.684 1.00 98.56 147 ASP A N 1
ATOM 1153 C CA . ASP A 1 147 ? -13.178 -0.935 4.465 1.00 98.56 147 ASP A CA 1
ATOM 1154 C C . ASP A 1 147 ? -12.874 0.018 3.309 1.00 98.56 147 ASP A C 1
ATOM 1156 O O . ASP A 1 147 ? -12.958 1.243 3.462 1.00 98.56 147 ASP A O 1
ATOM 1160 N N . PHE A 1 148 ? -12.572 -0.532 2.135 1.00 98.44 148 PHE A N 1
ATOM 1161 C CA . PHE A 1 148 ? -12.299 0.243 0.928 1.00 98.44 148 PHE A CA 1
ATOM 1162 C C . PHE A 1 148 ? -13.475 0.185 -0.040 1.00 98.44 148 PHE A C 1
ATOM 1164 O O . PHE A 1 148 ? -14.059 -0.867 -0.287 1.00 98.44 148 PHE A O 1
ATOM 1171 N N . LYS A 1 149 ? -13.801 1.336 -0.624 1.00 98.38 149 LYS A N 1
ATOM 1172 C CA . LYS A 1 149 ? -14.721 1.457 -1.750 1.00 98.38 149 LYS A CA 1
ATOM 1173 C C . LYS A 1 149 ? -14.033 2.236 -2.858 1.00 98.38 149 LYS A C 1
ATOM 1175 O O . LYS A 1 149 ? -13.983 3.470 -2.808 1.00 98.38 149 LYS A O 1
ATOM 1180 N N . PHE A 1 150 ? -13.500 1.514 -3.831 1.00 97.62 150 PHE A N 1
ATOM 1181 C CA . PHE A 1 150 ? -12.924 2.113 -5.023 1.00 97.62 150 PHE A CA 1
ATOM 1182 C C . PHE A 1 150 ? -14.028 2.509 -6.003 1.00 97.62 150 PHE A C 1
ATOM 1184 O O . PHE A 1 150 ? -15.196 2.153 -5.858 1.00 97.62 150 PHE A O 1
ATOM 1191 N N . TYR A 1 151 ? -13.664 3.336 -6.971 1.00 97.12 151 TYR A N 1
ATOM 1192 C CA . TYR A 1 151 ? -14.534 3.672 -8.087 1.00 97.12 151 TYR A CA 1
ATOM 1193 C C . TYR A 1 151 ? -14.058 2.923 -9.323 1.00 97.12 151 TYR A C 1
ATOM 1195 O O . TYR A 1 151 ? -12.868 2.633 -9.448 1.00 97.12 151 TYR A O 1
ATOM 1203 N N . ASN A 1 152 ? -14.967 2.688 -10.267 1.00 97.25 152 ASN A N 1
ATOM 1204 C CA . ASN A 1 152 ? -14.559 2.358 -11.624 1.00 97.25 152 ASN A CA 1
ATOM 1205 C C . ASN A 1 152 ? -13.787 3.553 -12.205 1.00 97.25 152 ASN A C 1
ATOM 1207 O O . ASN A 1 152 ? -14.337 4.653 -12.326 1.00 97.25 152 ASN A O 1
ATOM 1211 N N . GLN A 1 153 ? -12.510 3.347 -12.503 1.00 96.50 153 GLN A N 1
ATOM 1212 C CA . GLN A 1 153 ? -11.586 4.376 -12.958 1.00 96.50 153 GLN A CA 1
ATOM 1213 C C . GLN A 1 153 ? -10.558 3.781 -13.917 1.00 96.50 153 GLN A C 1
ATOM 1215 O O . GLN A 1 153 ? -10.410 2.565 -14.022 1.00 96.50 153 GLN A O 1
ATOM 1220 N N . SER A 1 154 ? -9.857 4.651 -14.640 1.00 94.81 154 SER A N 1
ATOM 1221 C CA . SER A 1 154 ? -8.706 4.211 -15.420 1.00 94.81 154 SER A CA 1
ATOM 1222 C C . SER A 1 154 ? -7.664 3.649 -14.466 1.00 94.81 154 SER A C 1
ATOM 1224 O O . SER A 1 154 ? -7.382 4.265 -13.438 1.00 94.81 154 SER A O 1
ATOM 1226 N N . MET A 1 155 ? -7.109 2.498 -14.817 1.00 92.00 155 MET A N 1
ATOM 1227 C CA . MET A 1 155 ? -6.039 1.809 -14.115 1.00 92.00 155 MET A CA 1
ATOM 1228 C C . MET A 1 155 ? -4.844 1.775 -15.051 1.00 92.00 155 MET A C 1
ATOM 1230 O O . MET A 1 155 ? -4.646 0.822 -15.789 1.00 92.00 155 MET A O 1
ATOM 1234 N N . LYS A 1 156 ? -4.084 2.866 -15.079 1.00 90.50 156 LYS A N 1
ATOM 1235 C CA . LYS A 1 156 ? -2.812 2.929 -15.790 1.00 90.50 156 LYS A CA 1
ATOM 1236 C C . LYS A 1 156 ? -1.707 3.029 -14.754 1.00 90.50 156 LYS A C 1
ATOM 1238 O O . LYS A 1 156 ? -1.797 3.896 -13.894 1.00 90.50 156 LYS A O 1
ATOM 1243 N N . PHE A 1 157 ? -0.714 2.162 -14.851 1.00 88.25 157 PHE A N 1
ATOM 1244 C CA . PHE A 1 157 ? 0.578 2.204 -14.163 1.00 88.25 157 PHE A CA 1
ATOM 1245 C C . PHE A 1 157 ? 1.574 1.436 -15.040 1.00 88.25 157 PHE A C 1
ATOM 1247 O O . PHE A 1 157 ? 1.155 0.498 -15.701 1.00 88.25 157 PHE A O 1
ATOM 1254 N N . ASP A 1 158 ? 2.830 1.853 -15.142 1.00 78.62 158 ASP A N 1
ATOM 1255 C CA . ASP A 1 158 ? 3.721 1.255 -16.152 1.00 78.62 158 ASP A CA 1
ATOM 1256 C C . ASP A 1 158 ? 4.127 -0.174 -15.765 1.00 78.62 158 ASP A C 1
ATOM 1258 O O . ASP A 1 158 ? 3.565 -1.142 -16.274 1.00 78.62 158 ASP A O 1
ATOM 1262 N N . ASP A 1 159 ? 4.982 -0.292 -14.748 1.00 86.56 159 ASP A N 1
ATOM 1263 C CA . ASP A 1 159 ? 5.505 -1.593 -14.332 1.00 86.56 159 ASP A CA 1
ATOM 1264 C C . ASP A 1 159 ? 4.694 -2.150 -13.164 1.00 86.56 159 ASP A C 1
ATOM 1266 O O . ASP A 1 159 ? 3.846 -3.033 -13.311 1.00 86.56 159 ASP A O 1
ATOM 1270 N N . HIS A 1 160 ? 4.910 -1.581 -11.976 1.00 92.38 160 HIS A N 1
ATOM 1271 C CA . HIS A 1 160 ? 4.351 -2.101 -10.744 1.00 92.38 160 HIS A CA 1
ATOM 1272 C C . HIS A 1 160 ? 3.843 -0.986 -9.838 1.00 92.38 160 HIS A C 1
ATOM 1274 O O . HIS A 1 160 ? 4.374 0.131 -9.814 1.00 92.38 160 HIS A O 1
ATOM 1280 N N . PHE A 1 161 ? 2.814 -1.303 -9.053 1.00 95.12 161 PHE A N 1
ATOM 1281 C CA . PHE A 1 161 ? 2.379 -0.463 -7.949 1.00 95.12 161 PHE A CA 1
ATOM 1282 C C . PHE A 1 161 ? 2.565 -1.176 -6.612 1.00 95.12 161 PHE A C 1
ATOM 1284 O O . PHE A 1 161 ? 2.405 -2.387 -6.504 1.00 95.12 161 PHE A O 1
ATOM 1291 N N . ILE A 1 162 ? 2.821 -0.394 -5.566 1.00 96.50 162 ILE A N 1
ATOM 1292 C CA . ILE A 1 162 ? 2.830 -0.833 -4.173 1.00 96.50 162 ILE A CA 1
ATOM 1293 C C . ILE A 1 162 ? 1.857 0.063 -3.409 1.00 96.50 162 ILE A C 1
ATOM 1295 O O . ILE A 1 162 ? 1.977 1.291 -3.405 1.00 96.50 162 ILE A O 1
ATOM 1299 N N . PHE A 1 163 ? 0.889 -0.550 -2.737 1.00 97.88 163 PHE A N 1
ATOM 1300 C CA . PHE A 1 163 ? -0.079 0.132 -1.891 1.00 97.88 163 PHE A CA 1
ATOM 1301 C C . PHE A 1 163 ? 0.190 -0.184 -0.422 1.00 97.88 163 PHE A C 1
ATOM 1303 O O . PHE A 1 163 ? 0.242 -1.346 -0.013 1.00 97.88 163 PHE A O 1
ATOM 1310 N N . THR A 1 164 ? 0.366 0.861 0.386 1.00 98.50 164 THR A N 1
ATOM 1311 C CA . THR A 1 164 ? 0.714 0.717 1.805 1.00 98.50 164 THR A CA 1
ATOM 1312 C C . THR A 1 164 ? -0.273 1.436 2.710 1.00 98.50 164 THR A C 1
ATOM 1314 O O . THR A 1 164 ? -0.831 2.475 2.344 1.00 98.50 164 THR A O 1
ATOM 1317 N N . PHE A 1 165 ? -0.417 0.914 3.925 1.00 98.56 165 PHE A N 1
ATOM 1318 C CA . PHE A 1 165 ? -1.027 1.609 5.050 1.00 98.56 165 PHE A CA 1
ATOM 1319 C C . PHE A 1 165 ? -0.020 1.664 6.191 1.00 98.56 165 PHE A C 1
ATOM 1321 O O . PHE A 1 165 ? 0.508 0.640 6.619 1.00 98.56 165 PHE A O 1
ATOM 1328 N N . ASP A 1 166 ? 0.284 2.867 6.670 1.00 97.94 166 ASP A N 1
ATOM 1329 C CA . ASP A 1 166 ? 1.206 3.070 7.786 1.00 97.94 166 ASP A CA 1
ATOM 1330 C C . ASP A 1 166 ? 2.615 2.473 7.580 1.00 97.94 166 ASP A C 1
ATOM 1332 O O . ASP A 1 166 ? 3.323 2.167 8.544 1.00 97.94 166 ASP A O 1
ATOM 1336 N N . ASN A 1 167 ? 3.040 2.430 6.310 1.00 97.44 167 ASN A N 1
ATOM 1337 C CA . ASN A 1 167 ? 4.267 1.825 5.777 1.00 97.44 167 ASN A CA 1
ATOM 1338 C C . ASN A 1 167 ? 4.277 0.287 5.702 1.00 97.44 167 ASN A C 1
ATOM 1340 O O . ASN A 1 167 ? 5.283 -0.287 5.291 1.00 97.44 167 ASN A O 1
ATOM 1344 N N . VAL A 1 168 ? 3.173 -0.373 6.052 1.00 97.81 168 VAL A N 1
ATOM 1345 C CA . VAL A 1 168 ? 2.970 -1.807 5.818 1.00 97.81 168 VAL A CA 1
ATOM 1346 C C . VAL A 1 168 ? 2.428 -2.010 4.406 1.00 97.81 168 VAL A C 1
ATOM 1348 O O . VAL A 1 168 ? 1.460 -1.350 4.025 1.00 97.81 168 VAL A O 1
ATOM 1351 N N . VAL A 1 169 ? 3.037 -2.907 3.629 1.00 97.56 169 VAL A N 1
ATOM 1352 C CA . VAL A 1 169 ? 2.568 -3.261 2.280 1.00 97.56 169 VAL A CA 1
ATOM 1353 C C . VAL A 1 169 ? 1.271 -4.057 2.397 1.00 97.56 169 VAL A C 1
ATOM 1355 O O . VAL A 1 169 ? 1.262 -5.153 2.951 1.00 97.56 169 VAL A O 1
ATOM 1358 N N . LEU A 1 170 ? 0.174 -3.489 1.892 1.00 97.75 170 LEU A N 1
ATOM 1359 C CA . LEU A 1 170 ? -1.133 -4.145 1.854 1.00 97.75 170 LEU A CA 1
ATOM 1360 C C . LEU A 1 170 ? -1.333 -4.920 0.554 1.00 97.75 170 LEU A C 1
ATOM 1362 O O . LEU A 1 170 ? -1.877 -6.019 0.583 1.00 97.75 170 LEU A O 1
ATOM 1366 N N . ALA A 1 171 ? -0.910 -4.333 -0.566 1.00 97.19 171 ALA A N 1
ATOM 1367 C CA . ALA A 1 171 ? -1.042 -4.926 -1.886 1.00 97.19 171 ALA A CA 1
ATOM 1368 C C . ALA A 1 171 ? 0.075 -4.456 -2.828 1.00 97.19 171 ALA A C 1
ATOM 1370 O O . ALA A 1 171 ? 0.563 -3.332 -2.692 1.00 97.19 171 ALA A O 1
ATOM 1371 N N . THR A 1 172 ? 0.465 -5.297 -3.782 1.00 95.44 172 THR A N 1
ATOM 1372 C CA . THR A 1 172 ? 1.378 -4.941 -4.882 1.00 95.44 172 THR A CA 1
ATOM 1373 C C . THR A 1 172 ? 1.070 -5.793 -6.109 1.00 95.44 172 THR A C 1
ATOM 1375 O O . THR A 1 172 ? 0.674 -6.947 -5.956 1.00 95.44 172 THR A O 1
ATOM 1378 N N . SER A 1 173 ? 1.258 -5.231 -7.305 1.00 93.00 173 SER A N 1
ATOM 1379 C CA . SER A 1 173 ? 1.138 -5.950 -8.588 1.00 93.00 173 SER A CA 1
ATOM 1380 C C . SER A 1 173 ? 2.330 -6.860 -8.902 1.00 93.00 173 SER A C 1
ATOM 1382 O O . SER A 1 173 ? 2.432 -7.377 -10.010 1.00 93.00 173 SER A O 1
ATOM 1384 N N . ASP A 1 174 ? 3.250 -7.004 -7.949 1.00 88.88 174 ASP A N 1
ATOM 1385 C CA . ASP A 1 174 ? 4.375 -7.932 -7.993 1.00 88.88 174 ASP A CA 1
ATOM 1386 C C . ASP A 1 174 ? 4.729 -8.411 -6.581 1.00 88.88 174 ASP A C 1
ATOM 1388 O O . ASP A 1 174 ? 5.007 -7.60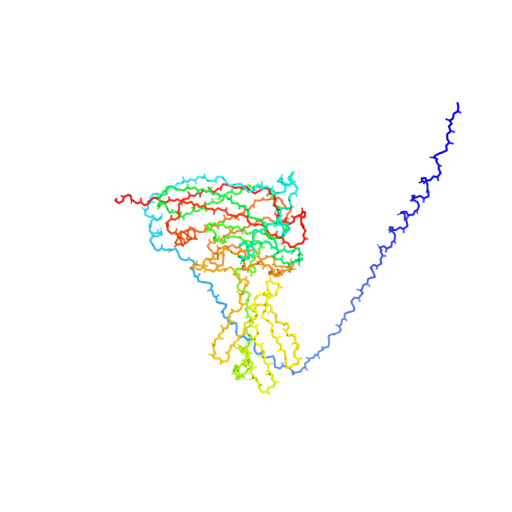3 -5.685 1.00 88.88 174 ASP A O 1
ATOM 1392 N N . ASN A 1 175 ? 4.689 -9.726 -6.375 1.00 86.31 175 ASN A N 1
ATOM 1393 C CA . ASN A 1 175 ? 4.965 -10.378 -5.104 1.00 86.31 175 ASN A CA 1
ATOM 1394 C C . ASN A 1 175 ? 6.424 -10.827 -4.922 1.00 86.31 175 ASN A C 1
ATOM 1396 O O . ASN A 1 175 ? 6.722 -11.374 -3.852 1.00 86.31 175 ASN A O 1
ATOM 1400 N N . GLU A 1 176 ? 7.314 -10.603 -5.899 1.00 81.50 176 GLU A N 1
ATOM 1401 C CA . GLU A 1 176 ? 8.705 -11.084 -5.881 1.00 81.50 176 GLU A CA 1
ATOM 1402 C C . GLU A 1 176 ? 9.448 -10.609 -4.619 1.00 81.50 176 GLU A C 1
ATOM 1404 O O . GLU A 1 176 ? 10.291 -11.314 -4.068 1.00 81.50 176 GLU A O 1
ATOM 1409 N N . PHE A 1 177 ? 9.043 -9.461 -4.072 1.00 75.06 177 PHE A N 1
ATOM 1410 C CA . PHE A 1 177 ? 9.617 -8.883 -2.853 1.00 75.06 177 PHE A CA 1
ATOM 1411 C C . PHE A 1 177 ? 8.959 -9.287 -1.539 1.00 75.06 177 PHE A C 1
ATOM 1413 O O . PHE A 1 177 ? 9.395 -8.899 -0.447 1.00 75.06 177 PHE A O 1
ATOM 1420 N N . ILE A 1 178 ? 7.837 -9.984 -1.623 1.00 80.81 178 ILE A N 1
ATOM 1421 C CA . ILE A 1 178 ? 7.066 -10.417 -0.462 1.00 80.81 178 ILE A CA 1
ATOM 1422 C C . ILE A 1 178 ? 7.409 -11.868 -0.158 1.00 80.81 178 ILE A C 1
ATOM 1424 O O . ILE A 1 178 ? 7.651 -12.231 1.004 1.00 80.81 178 ILE A O 1
ATOM 1428 N N . ILE A 1 179 ? 7.400 -12.690 -1.204 1.00 68.56 179 ILE A N 1
ATOM 1429 C CA . ILE A 1 179 ? 7.688 -14.109 -1.115 1.00 68.56 179 ILE A CA 1
ATOM 1430 C C . ILE A 1 179 ? 9.203 -14.264 -1.088 1.00 68.56 179 ILE A C 1
ATOM 1432 O O . ILE A 1 179 ? 9.938 -13.561 -1.768 1.00 68.56 179 ILE A O 1
ATOM 1436 N N . SER A 1 180 ? 9.705 -15.138 -0.220 1.00 52.81 180 SER A N 1
ATOM 1437 C CA . SER A 1 180 ? 11.111 -15.521 -0.317 1.00 52.81 180 SER A CA 1
ATOM 1438 C C . SER A 1 180 ? 11.213 -16.273 -1.627 1.00 52.81 180 SER A C 1
ATOM 1440 O O . SER A 1 180 ? 10.548 -17.309 -1.693 1.00 52.81 180 SER A O 1
ATOM 1442 N N . PRO A 1 181 ? 12.019 -15.861 -2.631 1.00 47.56 181 PRO A N 1
ATOM 1443 C CA . PRO A 1 181 ? 12.435 -16.821 -3.639 1.00 47.56 181 PRO A CA 1
ATOM 1444 C C . PRO A 1 181 ? 12.837 -18.078 -2.877 1.00 47.56 181 PRO A C 1
ATOM 1446 O O . PRO A 1 181 ? 13.583 -17.991 -1.892 1.00 47.56 181 PRO A O 1
ATOM 1449 N N . GLN A 1 182 ? 12.183 -19.193 -3.214 1.00 44.56 182 GLN A N 1
ATOM 1450 C CA . GLN A 1 182 ? 12.410 -20.495 -2.607 1.00 44.56 182 GLN A CA 1
ATOM 1451 C C . GLN A 1 182 ? 13.875 -20.788 -2.819 1.00 44.56 182 GLN A C 1
ATOM 1453 O O . GLN A 1 182 ? 14.288 -21.210 -3.901 1.00 44.56 182 GLN A O 1
ATOM 1458 N N . GLY A 1 183 ? 14.689 -20.410 -1.842 1.00 41.09 183 GLY A N 1
ATOM 1459 C CA . GLY A 1 183 ? 16.086 -20.366 -2.141 1.00 41.09 183 GLY A CA 1
ATOM 1460 C C . GLY A 1 183 ? 16.547 -21.795 -2.318 1.00 41.09 183 GLY A C 1
ATOM 1461 O O . GLY A 1 183 ? 16.259 -22.691 -1.519 1.00 41.09 183 GLY A O 1
ATOM 1462 N N . LYS A 1 184 ? 17.233 -22.054 -3.420 1.00 37.31 184 LYS A N 1
ATOM 1463 C CA . LYS A 1 184 ? 17.884 -23.341 -3.560 1.00 37.31 184 LYS A CA 1
ATOM 1464 C C . LYS A 1 184 ? 19.063 -23.301 -2.607 1.00 37.31 184 LYS A C 1
ATOM 1466 O O . LYS A 1 184 ? 20.000 -22.529 -2.816 1.00 37.31 184 LYS A O 1
ATOM 1471 N N . THR A 1 185 ? 19.011 -24.102 -1.548 1.00 37.78 185 THR A N 1
ATOM 1472 C CA . THR A 1 185 ? 20.193 -24.299 -0.715 1.00 37.78 185 THR A CA 1
ATOM 1473 C C . THR A 1 185 ? 21.242 -24.990 -1.561 1.00 37.78 185 THR A C 1
ATOM 1475 O O . THR A 1 185 ? 21.115 -26.165 -1.896 1.00 37.78 185 THR A O 1
ATOM 1478 N N . LEU A 1 186 ? 22.275 -24.245 -1.951 1.00 37.66 186 LEU A N 1
ATOM 1479 C CA . LEU A 1 186 ? 23.514 -24.847 -2.397 1.00 37.66 186 LEU A CA 1
ATOM 1480 C C . LEU A 1 186 ? 24.261 -25.259 -1.136 1.00 37.66 186 LEU A C 1
ATOM 1482 O O . LEU A 1 186 ? 24.784 -24.432 -0.382 1.00 37.66 186 LEU A O 1
ATOM 1486 N N . GLU A 1 187 ? 24.290 -26.565 -0.891 1.00 39.38 187 GLU A N 1
ATOM 1487 C CA . GLU A 1 187 ? 25.246 -27.116 0.053 1.00 39.38 187 GLU A CA 1
ATOM 1488 C C . GLU A 1 187 ? 26.648 -26.828 -0.486 1.00 39.38 187 GLU A C 1
ATOM 1490 O O . GLU A 1 187 ? 27.025 -27.285 -1.569 1.00 39.38 187 GLU A O 1
ATOM 1495 N N . ALA A 1 188 ? 27.410 -26.010 0.243 1.00 41.84 188 ALA A N 1
ATOM 1496 C CA . ALA A 1 188 ? 28.823 -25.862 -0.049 1.00 41.84 188 ALA A CA 1
ATOM 1497 C C . ALA A 1 188 ? 29.483 -27.245 0.105 1.00 41.84 188 ALA A C 1
ATOM 1499 O O . ALA A 1 188 ? 29.178 -27.950 1.072 1.00 41.84 188 ALA A O 1
ATOM 1500 N N . PRO A 1 189 ? 30.385 -27.649 -0.807 1.00 42.28 189 PRO A N 1
ATOM 1501 C CA . PRO A 1 189 ? 31.166 -28.860 -0.599 1.00 42.28 189 PRO A CA 1
ATOM 1502 C C . PRO A 1 189 ? 31.940 -28.737 0.721 1.00 42.28 189 PRO A C 1
ATOM 1504 O O . PRO A 1 189 ? 32.398 -27.642 1.059 1.00 42.28 189 PRO A O 1
ATOM 1507 N N . GLU A 1 190 ? 32.093 -29.836 1.465 1.00 46.34 190 GLU A N 1
ATOM 1508 C CA . GLU A 1 190 ? 32.857 -29.851 2.719 1.00 46.34 190 GLU A CA 1
ATOM 1509 C C . GLU A 1 190 ? 34.235 -29.192 2.521 1.00 46.34 190 GLU A C 1
ATOM 1511 O O . GLU A 1 190 ? 35.050 -29.619 1.698 1.00 46.34 190 GLU A O 1
ATOM 1516 N N . GLY A 1 191 ? 34.490 -28.102 3.250 1.00 50.72 191 GLY A N 1
ATOM 1517 C CA . GLY A 1 191 ? 35.680 -27.278 3.064 1.00 50.72 191 GLY A CA 1
ATOM 1518 C C . GLY A 1 191 ? 36.091 -26.531 4.327 1.00 50.72 191 GLY A C 1
ATOM 1519 O O . GLY A 1 191 ? 35.269 -26.175 5.171 1.00 50.72 191 GLY A O 1
ATOM 1520 N N . LYS A 1 192 ? 37.395 -26.287 4.462 1.00 48.94 192 LYS A N 1
ATOM 1521 C CA . LYS A 1 192 ? 37.998 -25.552 5.576 1.00 48.94 192 LYS A CA 1
ATOM 1522 C C . LYS A 1 192 ? 37.877 -24.048 5.329 1.00 48.94 192 LYS A C 1
ATOM 1524 O O . LYS A 1 192 ? 38.267 -23.564 4.270 1.00 48.94 192 LYS A O 1
ATOM 1529 N N . ILE A 1 193 ? 37.389 -23.300 6.319 1.00 49.03 193 ILE A N 1
ATOM 1530 C CA . ILE A 1 193 ? 37.422 -21.831 6.287 1.00 49.03 193 ILE A CA 1
ATOM 1531 C C . ILE A 1 193 ? 38.874 -21.367 6.466 1.00 49.03 193 ILE A C 1
ATOM 1533 O O . ILE A 1 193 ? 39.550 -21.786 7.411 1.00 49.03 193 ILE A O 1
ATOM 1537 N N . VAL A 1 194 ? 39.350 -20.504 5.571 1.00 49.12 194 VAL A N 1
ATOM 1538 C CA . VAL A 1 194 ? 40.681 -19.891 5.620 1.00 49.12 194 VAL A CA 1
ATOM 1539 C C . VAL A 1 194 ? 40.516 -18.377 5.665 1.00 49.12 194 VAL A C 1
ATOM 1541 O O . VAL A 1 194 ? 39.923 -17.783 4.767 1.00 49.12 194 VAL A O 1
ATOM 1544 N N . ASN A 1 195 ? 41.064 -17.758 6.710 1.00 45.53 195 ASN A N 1
ATOM 1545 C CA . ASN A 1 195 ? 41.181 -16.306 6.795 1.00 45.53 195 ASN A CA 1
ATOM 1546 C C . ASN A 1 195 ? 42.438 -15.881 6.036 1.00 45.53 195 ASN A C 1
ATOM 1548 O O . ASN A 1 195 ? 43.532 -16.377 6.321 1.00 45.53 195 ASN A O 1
ATOM 1552 N N . LEU A 1 196 ? 42.279 -14.987 5.067 1.00 45.56 196 LEU A N 1
ATOM 1553 C CA . LEU A 1 196 ? 43.378 -14.481 4.258 1.00 45.56 196 LEU A CA 1
ATOM 1554 C C . LEU A 1 196 ? 44.024 -13.251 4.922 1.00 45.56 196 LEU A C 1
ATOM 1556 O O . LEU A 1 196 ? 43.366 -12.530 5.676 1.00 45.56 196 LEU A O 1
ATOM 1560 N N . PRO A 1 197 ? 45.312 -12.968 4.643 1.00 34.00 197 PRO A N 1
ATOM 1561 C CA . PRO A 1 197 ? 46.051 -11.869 5.278 1.00 34.00 197 PRO A CA 1
ATOM 1562 C C . PRO A 1 197 ? 45.470 -10.467 5.031 1.00 34.00 197 PRO A C 1
ATOM 1564 O O . PRO A 1 197 ? 45.811 -9.528 5.743 1.00 34.00 197 PRO A O 1
ATOM 1567 N N . ASN A 1 198 ? 44.609 -10.316 4.024 1.00 40.97 198 ASN A N 1
ATOM 1568 C CA . ASN A 1 198 ? 43.924 -9.074 3.661 1.00 40.97 198 ASN A CA 1
ATOM 1569 C C . ASN A 1 198 ? 42.567 -8.884 4.371 1.00 40.97 198 ASN A C 1
ATOM 1571 O O . ASN A 1 198 ? 41.871 -7.916 4.080 1.00 40.97 198 ASN A O 1
ATOM 1575 N N . GLY A 1 199 ? 42.183 -9.789 5.279 1.00 41.78 199 GLY A N 1
ATOM 1576 C CA . GLY A 1 199 ? 40.899 -9.749 5.987 1.00 41.78 199 GLY A CA 1
ATOM 1577 C C . GLY A 1 199 ? 39.742 -10.438 5.255 1.00 41.78 199 GLY A C 1
ATOM 1578 O O . GLY A 1 199 ? 38.621 -10.427 5.757 1.00 41.78 199 GLY A O 1
ATOM 1579 N N . GLU A 1 200 ? 39.986 -11.059 4.098 1.00 47.84 200 GLU A N 1
ATOM 1580 C CA . GLU A 1 200 ? 38.975 -11.834 3.372 1.00 47.84 200 GLU A CA 1
ATOM 1581 C C . GLU A 1 200 ? 38.791 -13.235 3.980 1.00 47.84 200 GLU A C 1
ATOM 1583 O O . GLU A 1 200 ? 39.711 -13.822 4.556 1.00 47.84 200 GLU A O 1
ATOM 1588 N N . THR A 1 201 ? 37.589 -13.793 3.825 1.00 43.41 201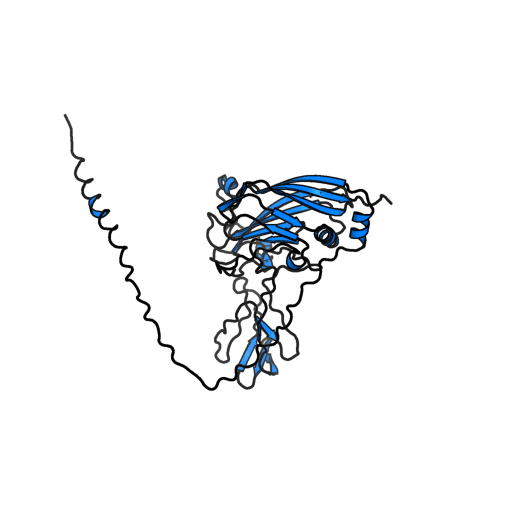 THR A N 1
ATOM 1589 C CA . THR A 1 201 ? 37.271 -15.167 4.237 1.00 43.41 201 THR A CA 1
ATOM 1590 C C . THR A 1 201 ? 37.053 -16.028 2.993 1.00 43.41 201 THR A C 1
ATOM 1592 O O . THR A 1 201 ? 36.281 -15.666 2.105 1.00 43.41 201 THR A O 1
ATOM 1595 N N . ALA A 1 202 ? 37.728 -17.174 2.913 1.00 47.34 202 ALA A N 1
ATOM 1596 C CA . ALA A 1 202 ? 37.577 -18.139 1.825 1.00 47.34 202 ALA A CA 1
ATOM 1597 C C . ALA A 1 202 ? 37.172 -19.518 2.365 1.00 47.34 202 ALA A C 1
ATOM 1599 O O . ALA A 1 202 ? 37.528 -19.886 3.485 1.00 47.34 202 ALA A O 1
ATOM 1600 N N . ILE A 1 203 ? 36.462 -20.306 1.553 1.00 51.34 203 ILE A N 1
ATOM 1601 C CA . ILE A 1 203 ? 36.249 -21.737 1.806 1.00 51.34 203 ILE A CA 1
ATOM 1602 C C . ILE A 1 203 ? 37.173 -22.515 0.869 1.00 51.34 203 ILE A C 1
ATOM 1604 O O . ILE A 1 203 ? 37.060 -22.431 -0.356 1.00 51.34 203 ILE A O 1
ATOM 1608 N N . GLN A 1 204 ? 38.099 -23.271 1.453 1.00 45.28 204 GLN A N 1
ATOM 1609 C CA . GLN A 1 204 ? 39.005 -24.163 0.744 1.00 45.28 204 GLN A CA 1
ATOM 1610 C C . GLN A 1 204 ? 38.460 -25.593 0.790 1.00 45.28 204 GLN A C 1
ATOM 1612 O O . GLN A 1 204 ? 38.404 -26.214 1.850 1.00 45.28 204 GLN A O 1
ATOM 1617 N N . THR A 1 205 ? 38.092 -26.125 -0.369 1.00 46.03 205 THR A N 1
ATOM 1618 C CA . THR A 1 205 ? 37.797 -27.553 -0.569 1.00 46.03 205 THR A CA 1
ATOM 1619 C C . THR A 1 205 ? 39.016 -28.242 -1.205 1.00 46.03 205 THR A C 1
ATOM 1621 O O . THR A 1 205 ? 39.891 -27.541 -1.727 1.00 46.03 205 THR A O 1
ATOM 1624 N N . PRO A 1 206 ? 39.111 -29.587 -1.198 1.00 39.94 206 PRO A N 1
ATOM 1625 C CA . PRO A 1 206 ? 40.232 -30.311 -1.809 1.00 39.94 206 PRO A CA 1
ATOM 1626 C C . PRO A 1 206 ? 40.421 -30.032 -3.310 1.00 39.94 206 PRO A C 1
ATOM 1628 O O . PRO A 1 206 ? 41.533 -30.150 -3.814 1.00 39.94 206 PRO A O 1
ATOM 1631 N N . GLU A 1 207 ? 39.355 -29.631 -4.013 1.00 40.91 207 GLU A N 1
ATOM 1632 C CA . GLU A 1 207 ? 39.359 -29.420 -5.468 1.00 40.91 207 GLU A CA 1
ATOM 1633 C C . GLU A 1 207 ? 39.166 -27.947 -5.891 1.00 40.91 207 GLU A C 1
ATOM 1635 O O . GLU A 1 207 ? 39.434 -27.605 -7.043 1.00 40.91 207 GLU A O 1
ATOM 1640 N N . LYS A 1 208 ? 38.697 -27.057 -4.996 1.00 48.19 208 LYS A N 1
ATOM 1641 C CA . LYS A 1 208 ? 38.359 -25.643 -5.289 1.00 48.19 208 LYS A CA 1
ATOM 1642 C C . LYS A 1 208 ? 38.597 -24.709 -4.091 1.00 48.19 208 LYS A C 1
ATOM 1644 O O . LYS A 1 208 ? 38.166 -25.021 -2.983 1.00 48.19 208 LYS A O 1
ATOM 1649 N N . LEU A 1 209 ? 39.179 -23.523 -4.305 1.00 40.34 209 LEU A N 1
ATOM 1650 C CA . LEU A 1 209 ? 39.001 -22.372 -3.404 1.00 40.34 209 LEU A CA 1
ATOM 1651 C C . LEU A 1 209 ? 37.818 -21.541 -3.895 1.00 40.34 209 LEU A C 1
ATOM 1653 O O . LEU A 1 209 ? 37.729 -21.234 -5.082 1.00 40.34 209 LEU A O 1
ATOM 1657 N N . THR A 1 210 ? 36.955 -21.155 -2.961 1.00 46.62 210 THR A N 1
ATOM 1658 C CA . THR A 1 210 ? 35.848 -20.226 -3.189 1.00 46.62 210 THR A CA 1
ATOM 1659 C C . THR A 1 210 ? 36.060 -18.991 -2.317 1.00 46.62 210 THR A C 1
ATOM 1661 O O . THR A 1 210 ? 36.187 -19.111 -1.095 1.00 46.62 210 THR A O 1
ATOM 1664 N N . PHE A 1 211 ? 36.126 -17.814 -2.939 1.00 42.66 211 PHE A N 1
ATOM 1665 C CA . PHE A 1 211 ? 36.316 -16.533 -2.252 1.00 42.66 211 PHE A CA 1
ATOM 1666 C C . PHE A 1 211 ? 34.970 -15.882 -1.923 1.00 42.66 211 PHE A C 1
ATOM 1668 O O . PHE A 1 211 ? 34.078 -15.860 -2.771 1.00 42.66 211 PHE A O 1
ATOM 1675 N N . PHE A 1 212 ? 34.854 -15.296 -0.729 1.00 43.66 212 PHE A N 1
ATOM 1676 C CA . PHE A 1 212 ? 33.748 -14.413 -0.363 1.00 43.66 212 PHE A CA 1
ATOM 1677 C C . PHE A 1 212 ? 34.303 -13.004 -0.198 1.00 43.66 212 PHE A C 1
ATOM 1679 O O . PHE A 1 212 ? 34.985 -12.707 0.784 1.00 43.66 212 PHE A O 1
ATOM 1686 N N . LYS A 1 213 ? 34.029 -12.129 -1.166 1.00 38.62 213 LYS A N 1
ATOM 1687 C CA . LYS A 1 213 ? 34.367 -10.711 -1.049 1.00 38.62 213 LYS A CA 1
ATOM 1688 C C . LYS A 1 213 ? 33.114 -9.928 -0.684 1.00 38.62 213 LYS A C 1
ATOM 1690 O O . LYS A 1 213 ? 32.254 -9.719 -1.533 1.00 38.62 213 LYS A O 1
ATOM 1695 N N . MET A 1 214 ? 33.024 -9.474 0.563 1.00 35.34 214 MET A N 1
ATOM 1696 C CA . MET A 1 214 ? 32.138 -8.358 0.890 1.00 35.34 214 MET A CA 1
ATOM 1697 C C . MET A 1 214 ? 32.867 -7.084 0.470 1.00 35.34 214 MET A C 1
ATOM 1699 O O . MET A 1 214 ? 33.882 -6.737 1.067 1.00 35.34 214 MET A O 1
ATOM 1703 N N . LEU A 1 215 ? 32.418 -6.442 -0.608 1.00 33.66 215 LEU A N 1
ATOM 1704 C CA . LEU A 1 215 ? 32.947 -5.145 -1.023 1.00 33.66 215 LEU A CA 1
ATOM 1705 C C . LEU A 1 215 ? 32.287 -4.054 -0.171 1.00 33.66 215 LEU A C 1
ATOM 1707 O O . LEU A 1 215 ? 31.071 -3.893 -0.264 1.00 33.66 215 LEU A O 1
ATOM 1711 N N . PRO A 1 216 ? 33.041 -3.273 0.618 1.00 36.19 216 PRO A N 1
ATOM 1712 C CA . PRO A 1 216 ? 32.577 -1.964 1.027 1.00 36.19 216 PRO A CA 1
ATOM 1713 C C . PRO A 1 216 ? 32.760 -1.002 -0.162 1.00 36.19 216 PRO A C 1
ATOM 1715 O O . PRO A 1 216 ? 33.788 -1.023 -0.839 1.00 36.19 216 PRO A O 1
ATOM 1718 N N . ASP A 1 217 ? 31.756 -0.156 -0.388 1.00 35.03 217 ASP A N 1
ATOM 1719 C CA . ASP A 1 217 ? 31.877 1.159 -1.042 1.00 35.03 217 ASP A CA 1
ATOM 1720 C C . ASP A 1 217 ? 31.699 1.305 -2.568 1.00 35.03 217 ASP A C 1
ATOM 1722 O O . ASP A 1 217 ? 32.041 2.363 -3.097 1.00 35.03 217 ASP A O 1
ATOM 1726 N N . ASN A 1 218 ? 31.065 0.368 -3.290 1.00 37.66 218 ASN A N 1
ATOM 1727 C CA . ASN A 1 218 ? 30.535 0.693 -4.629 1.00 37.66 218 ASN A CA 1
ATOM 1728 C C . ASN A 1 218 ? 29.020 0.426 -4.750 1.00 37.66 218 ASN A C 1
ATOM 1730 O O . ASN A 1 218 ? 28.620 -0.725 -4.913 1.00 37.66 218 ASN A O 1
ATOM 1734 N N . PRO A 1 219 ? 28.162 1.464 -4.721 1.00 39.34 219 PRO A N 1
ATOM 1735 C CA . PRO A 1 219 ? 26.704 1.323 -4.795 1.00 39.34 219 PRO A CA 1
ATOM 1736 C C . PRO A 1 219 ? 26.166 0.933 -6.188 1.00 39.34 219 PRO A C 1
ATOM 1738 O O . PRO A 1 219 ? 24.971 1.061 -6.427 1.00 39.34 219 PRO A O 1
ATOM 1741 N N . GLN A 1 220 ? 27.019 0.495 -7.122 1.00 36.75 220 GLN A N 1
ATOM 1742 C CA . GLN A 1 220 ? 26.619 0.039 -8.463 1.00 36.75 220 GLN A CA 1
ATOM 1743 C C . GLN A 1 220 ? 26.797 -1.471 -8.697 1.00 36.75 220 GLN A C 1
ATOM 1745 O O . GLN A 1 220 ? 26.391 -1.966 -9.741 1.00 36.75 220 GLN A O 1
ATOM 1750 N N . GLU A 1 221 ? 27.360 -2.222 -7.746 1.00 36.72 221 GLU A N 1
ATOM 1751 C CA . GLU A 1 221 ? 27.481 -3.684 -7.851 1.00 36.72 221 GLU A CA 1
ATOM 1752 C C . GLU A 1 221 ? 26.962 -4.355 -6.576 1.00 36.72 221 GLU A C 1
ATOM 1754 O O . GLU A 1 221 ? 27.729 -4.764 -5.704 1.00 36.72 221 GLU A O 1
ATOM 1759 N N . PHE A 1 222 ? 25.641 -4.471 -6.456 1.00 36.94 222 PHE A N 1
ATOM 1760 C CA . PHE A 1 222 ? 25.025 -5.280 -5.409 1.00 36.94 222 PHE A CA 1
ATOM 1761 C C . PHE A 1 222 ? 25.018 -6.746 -5.856 1.00 36.94 222 PHE A C 1
ATOM 1763 O O . PHE A 1 222 ? 24.257 -7.143 -6.731 1.00 36.94 222 PHE A O 1
ATOM 1770 N N . GLY A 1 223 ? 25.919 -7.554 -5.295 1.00 37.72 223 GLY A N 1
ATOM 1771 C CA . GLY A 1 223 ? 25.946 -8.995 -5.534 1.00 37.72 223 GLY A CA 1
ATOM 1772 C C . GLY A 1 223 ? 27.086 -9.696 -4.802 1.00 37.72 223 GLY A C 1
ATOM 1773 O O . GLY A 1 223 ? 28.211 -9.197 -4.744 1.00 37.72 223 GLY A O 1
ATOM 1774 N N . VAL A 1 224 ? 26.819 -10.886 -4.262 1.00 41.91 224 VAL A N 1
ATOM 1775 C CA . VAL A 1 224 ? 27.881 -11.801 -3.825 1.00 41.91 224 VAL A CA 1
ATOM 1776 C C . VAL A 1 224 ? 28.563 -12.327 -5.086 1.00 41.91 224 VAL A C 1
ATOM 1778 O O . VAL A 1 224 ? 27.973 -13.075 -5.861 1.00 41.91 224 VAL A O 1
ATOM 1781 N N . LYS A 1 225 ? 29.810 -11.920 -5.325 1.00 43.38 225 LYS A N 1
ATOM 1782 C CA . LYS A 1 225 ? 30.607 -12.436 -6.442 1.00 43.38 225 LYS A CA 1
ATOM 1783 C C . LYS A 1 225 ? 31.389 -13.660 -5.974 1.00 43.38 225 LYS A C 1
ATOM 1785 O O . LYS A 1 225 ? 32.378 -13.521 -5.258 1.00 43.38 225 LYS A O 1
ATOM 1790 N N . LEU A 1 226 ? 30.962 -14.854 -6.388 1.00 45.66 226 LEU A N 1
ATOM 1791 C CA . LEU A 1 226 ? 31.782 -16.061 -6.258 1.00 45.66 226 LEU A CA 1
ATOM 1792 C C . LEU A 1 226 ? 32.829 -16.064 -7.373 1.00 45.66 226 LEU A C 1
ATOM 1794 O O . LEU A 1 226 ? 32.505 -15.797 -8.528 1.00 45.66 226 LEU A O 1
ATOM 1798 N N . MET A 1 227 ? 34.080 -16.371 -7.044 1.00 40.78 227 MET A N 1
ATOM 1799 C CA . MET A 1 227 ? 35.137 -16.611 -8.028 1.00 40.78 227 MET A CA 1
ATOM 1800 C C . MET A 1 227 ? 35.611 -18.059 -7.949 1.00 40.78 227 MET A C 1
ATOM 1802 O O . MET A 1 227 ? 35.698 -18.620 -6.855 1.00 40.78 227 MET A O 1
ATOM 1806 N N . ASP A 1 228 ? 35.940 -18.648 -9.097 1.00 44.38 228 ASP A N 1
ATOM 1807 C CA . ASP A 1 228 ? 36.643 -19.927 -9.148 1.00 44.38 228 ASP A CA 1
ATOM 1808 C C . ASP A 1 228 ? 38.159 -19.775 -8.907 1.00 44.38 228 ASP A C 1
ATOM 1810 O O . ASP A 1 228 ? 38.694 -18.669 -8.801 1.00 44.38 228 ASP A O 1
ATOM 1814 N N . LEU A 1 229 ? 38.869 -20.909 -8.850 1.00 37.38 229 LEU A N 1
ATOM 1815 C CA . LEU A 1 229 ? 40.326 -20.985 -8.655 1.00 37.38 229 LEU A CA 1
ATOM 1816 C C . LEU A 1 229 ? 41.164 -20.220 -9.691 1.00 37.38 229 LEU A C 1
ATOM 1818 O O . LEU A 1 229 ? 42.361 -20.034 -9.487 1.00 37.38 229 LEU A O 1
ATOM 1822 N N . VAL A 1 230 ? 40.559 -19.819 -10.806 1.00 42.50 230 VAL A N 1
ATOM 1823 C CA . VAL A 1 230 ? 41.217 -19.142 -11.925 1.00 42.50 230 VAL A CA 1
ATOM 1824 C C . VAL A 1 230 ? 40.810 -17.664 -12.000 1.00 42.50 230 VAL A C 1
ATOM 1826 O O . VAL A 1 230 ? 41.148 -16.982 -12.965 1.00 42.50 230 VAL A O 1
ATOM 1829 N N . GLY A 1 231 ? 40.090 -17.160 -10.988 1.00 42.25 231 GLY A N 1
ATOM 1830 C CA . GLY A 1 231 ? 39.624 -15.776 -10.916 1.00 42.25 231 GLY A CA 1
ATOM 1831 C C . GLY A 1 231 ? 38.419 -15.478 -11.809 1.00 42.25 231 GLY A C 1
ATOM 1832 O O . GLY A 1 231 ? 38.131 -14.311 -12.073 1.00 42.25 231 GLY A O 1
ATOM 1833 N N . ARG A 1 232 ? 37.705 -16.502 -12.302 1.00 45.66 232 ARG A N 1
ATOM 1834 C CA . ARG A 1 232 ? 36.488 -16.304 -13.101 1.00 45.66 232 ARG A CA 1
ATOM 1835 C C . ARG A 1 232 ? 35.290 -16.129 -12.185 1.00 45.66 232 ARG A C 1
ATOM 1837 O O . ARG A 1 232 ? 35.088 -16.924 -11.271 1.00 45.66 232 ARG A O 1
ATOM 1844 N N . PHE A 1 233 ? 34.468 -15.125 -12.472 1.00 44.22 233 PHE A N 1
ATOM 1845 C CA . PHE A 1 233 ? 33.202 -14.923 -11.779 1.00 44.22 233 PHE A CA 1
ATOM 1846 C C . PHE A 1 233 ? 32.234 -16.068 -12.082 1.00 44.22 233 PHE A C 1
ATOM 1848 O O . PHE A 1 233 ? 31.930 -16.360 -13.239 1.00 44.22 233 PHE A O 1
ATOM 1855 N N . ILE A 1 234 ? 31.731 -16.698 -11.029 1.00 46.66 234 ILE A N 1
ATOM 1856 C CA . ILE A 1 234 ? 30.624 -17.638 -11.086 1.00 46.66 234 ILE A CA 1
ATOM 1857 C C . ILE A 1 234 ? 29.356 -16.807 -10.897 1.00 46.66 234 ILE A C 1
ATOM 1859 O O . ILE A 1 234 ? 29.154 -16.202 -9.843 1.00 46.66 234 ILE A O 1
ATOM 1863 N N . LYS A 1 235 ? 28.504 -16.766 -11.925 1.00 44.44 235 LYS A N 1
ATOM 1864 C CA . LYS A 1 235 ? 27.175 -16.160 -11.819 1.00 44.44 235 LYS A CA 1
ATOM 1865 C C . LYS A 1 235 ? 26.351 -17.010 -10.850 1.00 44.44 235 LYS A C 1
ATOM 1867 O O . LYS A 1 235 ? 26.032 -18.154 -11.169 1.00 44.44 235 LYS A O 1
ATOM 1872 N N . ILE A 1 236 ? 26.056 -16.477 -9.668 1.00 45.78 236 ILE A N 1
ATOM 1873 C CA . ILE A 1 236 ? 25.108 -17.111 -8.753 1.00 45.78 236 ILE A CA 1
ATOM 1874 C C . ILE A 1 236 ? 23.700 -16.738 -9.225 1.00 45.78 236 ILE A C 1
ATOM 1876 O O . ILE A 1 236 ? 23.464 -15.556 -9.479 1.00 45.78 236 ILE A O 1
ATOM 1880 N N . PRO A 1 237 ? 22.772 -17.694 -9.362 1.00 42.91 237 PRO A N 1
ATOM 1881 C CA . PRO A 1 237 ? 21.360 -17.370 -9.513 1.00 42.91 237 PRO A CA 1
ATOM 1882 C C . PRO A 1 237 ? 20.857 -16.574 -8.299 1.00 42.91 237 PRO A C 1
ATOM 1884 O O . PRO A 1 237 ? 21.229 -16.884 -7.162 1.00 42.91 237 PRO A O 1
ATOM 1887 N N . GLU A 1 238 ? 20.012 -15.570 -8.524 1.00 44.94 238 GLU A N 1
ATOM 1888 C CA . GLU A 1 238 ? 19.315 -14.879 -7.433 1.00 44.94 238 GLU A CA 1
ATOM 1889 C C . GLU A 1 238 ? 18.487 -15.876 -6.602 1.00 44.94 238 GLU A C 1
ATOM 1891 O O . GLU A 1 238 ? 18.056 -16.916 -7.103 1.00 44.94 238 GLU A O 1
ATOM 1896 N N . GLY A 1 239 ? 18.360 -15.619 -5.296 1.00 43.12 239 GLY A N 1
ATOM 1897 C CA . GLY A 1 239 ? 17.708 -16.539 -4.357 1.00 43.12 239 GLY A CA 1
ATOM 1898 C C . GLY A 1 239 ? 18.552 -17.744 -3.912 1.00 43.12 239 GLY A C 1
ATOM 1899 O O . GLY A 1 239 ? 18.036 -18.651 -3.279 1.00 43.12 239 GLY A O 1
ATOM 1900 N N . THR A 1 240 ? 19.850 -17.823 -4.198 1.00 41.62 240 THR A N 1
ATOM 1901 C CA . THR A 1 240 ? 20.666 -18.976 -3.764 1.00 41.62 240 THR A CA 1
ATOM 1902 C C . THR A 1 240 ? 21.043 -18.903 -2.272 1.00 41.62 240 THR A C 1
ATOM 1904 O O . THR A 1 240 ? 21.685 -17.938 -1.858 1.00 41.62 240 THR A O 1
ATOM 1907 N N . PHE A 1 241 ? 20.749 -19.940 -1.466 1.00 40.88 241 PHE A N 1
ATOM 1908 C CA . PHE A 1 241 ? 21.307 -20.038 -0.105 1.00 40.88 241 PHE A CA 1
ATOM 1909 C C . PHE A 1 241 ? 22.696 -20.677 -0.138 1.00 40.88 241 PHE A C 1
ATOM 1911 O O . PHE A 1 241 ? 22.896 -21.705 -0.787 1.00 40.88 241 PHE A O 1
ATOM 1918 N N . VAL A 1 242 ? 23.646 -20.110 0.609 1.00 44.97 242 VAL A N 1
ATOM 1919 C CA . VAL A 1 242 ? 24.976 -20.700 0.801 1.00 44.97 242 VAL A CA 1
ATOM 1920 C C . VAL A 1 242 ? 25.086 -21.194 2.240 1.00 44.97 242 VAL A C 1
ATOM 1922 O O . VAL A 1 242 ? 25.080 -20.411 3.192 1.00 44.97 242 VAL A O 1
ATOM 1925 N N . LYS A 1 243 ? 25.188 -22.513 2.407 1.00 38.62 243 LYS A N 1
ATOM 1926 C CA . LYS A 1 243 ? 25.404 -23.147 3.714 1.00 38.62 243 LYS A CA 1
ATOM 1927 C C . LYS A 1 243 ? 26.889 -23.062 4.073 1.00 38.62 243 LYS A C 1
ATOM 1929 O O . LYS A 1 243 ? 27.717 -23.673 3.398 1.00 38.62 243 LYS A O 1
ATOM 1934 N N . ALA A 1 244 ? 27.246 -22.302 5.109 1.00 41.75 244 ALA A N 1
ATOM 1935 C CA . ALA A 1 244 ? 28.634 -22.209 5.551 1.00 41.75 244 ALA A CA 1
ATOM 1936 C C . ALA A 1 244 ? 29.060 -23.483 6.323 1.00 41.75 244 ALA A C 1
ATOM 1938 O O . ALA A 1 244 ? 28.227 -24.102 6.992 1.00 41.75 244 ALA A O 1
ATOM 1939 N N . PRO A 1 245 ? 30.356 -23.864 6.330 1.00 37.69 245 PRO A N 1
ATOM 1940 C CA . PRO A 1 245 ? 30.839 -25.107 6.951 1.00 37.69 245 PRO A CA 1
ATOM 1941 C C . PRO A 1 245 ? 30.597 -25.222 8.465 1.00 37.69 245 PRO A C 1
ATOM 1943 O O . PRO A 1 245 ? 30.697 -26.308 9.024 1.00 37.69 245 PRO A O 1
ATOM 1946 N N . LYS A 1 246 ? 30.284 -24.114 9.151 1.00 41.53 246 LYS A N 1
ATOM 1947 C CA . LYS A 1 246 ? 29.939 -24.097 10.584 1.00 41.53 246 LYS A CA 1
ATOM 1948 C C . LYS A 1 246 ? 28.441 -24.266 10.874 1.00 41.53 246 LYS A C 1
ATOM 1950 O O . LYS A 1 246 ? 28.030 -24.086 12.014 1.00 41.53 246 LYS A O 1
ATOM 1955 N N . GLY A 1 247 ? 27.633 -24.618 9.872 1.00 35.28 247 GLY A N 1
ATOM 1956 C CA . GLY A 1 247 ? 26.185 -24.785 10.032 1.00 35.28 247 GLY A CA 1
ATOM 1957 C C . GLY A 1 247 ? 25.406 -23.467 10.062 1.00 35.28 247 GLY A C 1
ATOM 1958 O O . GLY A 1 247 ? 24.204 -23.480 10.298 1.00 35.28 247 GLY A O 1
ATOM 1959 N N . GLU A 1 248 ? 26.068 -22.340 9.800 1.00 36.28 248 GLU A N 1
ATOM 1960 C CA . GLU A 1 248 ? 25.420 -21.039 9.673 1.00 36.28 248 GLU A CA 1
ATOM 1961 C C . GLU A 1 248 ? 24.929 -20.884 8.225 1.00 36.28 248 GLU A C 1
ATOM 1963 O O . GLU A 1 248 ? 25.720 -20.822 7.279 1.00 36.28 248 GLU A O 1
ATOM 1968 N N . ILE A 1 249 ? 23.609 -20.921 8.035 1.00 38.50 249 ILE A N 1
ATOM 1969 C CA . ILE A 1 249 ? 22.977 -20.612 6.751 1.00 38.50 249 ILE A CA 1
ATOM 1970 C C . ILE A 1 249 ? 22.980 -19.091 6.634 1.00 38.50 249 ILE A C 1
ATOM 1972 O O . ILE A 1 249 ? 22.263 -18.412 7.368 1.00 38.50 249 ILE A O 1
ATOM 1976 N N . VAL A 1 250 ? 23.790 -18.548 5.726 1.00 39.97 250 VAL A N 1
ATOM 1977 C CA . VAL A 1 250 ? 23.720 -17.120 5.415 1.00 39.97 250 VAL A CA 1
ATOM 1978 C C . VAL A 1 250 ? 22.567 -16.948 4.439 1.00 39.97 250 VAL A C 1
ATOM 1980 O O . VAL A 1 250 ? 22.658 -17.329 3.270 1.00 39.97 250 VAL A O 1
ATOM 1983 N N . ASN A 1 251 ? 21.451 -16.431 4.951 1.00 39.97 251 ASN A N 1
ATOM 1984 C CA . ASN A 1 251 ? 20.310 -16.069 4.131 1.00 39.97 251 ASN A CA 1
ATOM 1985 C C . ASN A 1 251 ? 20.652 -14.790 3.357 1.00 39.97 251 ASN A C 1
ATOM 1987 O O . ASN A 1 251 ? 20.775 -13.715 3.941 1.00 39.97 251 ASN A O 1
ATOM 1991 N N . ILE A 1 252 ? 20.839 -14.933 2.048 1.00 46.59 252 ILE A N 1
ATOM 1992 C CA . ILE A 1 252 ? 21.183 -13.844 1.133 1.00 46.59 252 ILE A CA 1
ATOM 1993 C C . ILE A 1 252 ? 19.924 -13.320 0.428 1.00 46.59 252 ILE A C 1
ATOM 1995 O O . ILE A 1 252 ? 19.975 -12.961 -0.745 1.00 46.59 252 ILE A O 1
ATOM 1999 N N . ASN A 1 253 ? 18.768 -13.320 1.098 1.00 50.72 253 ASN A N 1
ATOM 2000 C CA . ASN A 1 253 ? 17.537 -12.811 0.504 1.00 50.72 253 ASN A CA 1
ATOM 2001 C C . ASN A 1 253 ? 17.461 -11.286 0.658 1.00 50.72 253 ASN A C 1
ATOM 2003 O O . ASN A 1 253 ? 16.712 -10.752 1.473 1.00 50.72 253 ASN A O 1
ATOM 2007 N N . TYR A 1 254 ? 18.310 -10.584 -0.098 1.00 53.34 254 TYR A N 1
ATOM 2008 C CA . TYR A 1 254 ? 18.332 -9.118 -0.149 1.00 53.34 254 TYR A CA 1
ATOM 2009 C C . TYR A 1 254 ? 17.101 -8.523 -0.842 1.00 53.34 254 TYR A C 1
ATOM 2011 O O . TYR A 1 254 ? 16.892 -7.321 -0.745 1.00 53.34 254 TYR A O 1
ATOM 2019 N N . ASN A 1 255 ? 16.276 -9.357 -1.477 1.00 60.41 255 ASN A N 1
ATOM 2020 C CA . ASN A 1 255 ? 15.178 -8.922 -2.329 1.00 60.41 255 ASN A CA 1
ATOM 2021 C C . ASN A 1 255 ? 13.845 -8.849 -1.569 1.00 60.41 255 ASN A C 1
ATOM 2023 O O . ASN A 1 255 ? 12.806 -8.780 -2.201 1.00 60.41 255 ASN A O 1
ATOM 2027 N N . GLN A 1 256 ? 13.819 -8.910 -0.235 1.00 75.69 256 GLN A N 1
ATOM 2028 C CA . GLN A 1 256 ? 12.557 -8.904 0.510 1.00 75.69 256 GLN A CA 1
ATOM 2029 C C . GLN A 1 256 ? 12.324 -7.596 1.246 1.00 75.69 256 GLN A C 1
ATOM 2031 O O . GLN A 1 256 ? 13.246 -7.015 1.825 1.00 75.69 256 GLN A O 1
ATOM 2036 N N . PHE A 1 257 ? 11.061 -7.178 1.323 1.00 87.44 257 PHE A N 1
ATOM 2037 C CA . PHE A 1 257 ? 10.701 -6.136 2.274 1.00 87.44 257 PHE A CA 1
ATOM 2038 C C . PHE A 1 257 ? 11.039 -6.586 3.702 1.00 87.44 257 PHE A C 1
ATOM 2040 O O . PHE A 1 257 ? 10.681 -7.704 4.099 1.00 87.44 257 PHE A O 1
ATOM 2047 N N . PRO A 1 258 ? 11.694 -5.726 4.506 1.00 90.25 258 PRO A N 1
ATOM 2048 C CA . PRO A 1 258 ? 11.949 -6.034 5.902 1.00 90.25 258 PRO A CA 1
ATOM 2049 C C . PRO A 1 258 ? 10.625 -6.312 6.607 1.00 90.25 258 PRO A C 1
ATOM 2051 O O . PRO A 1 258 ? 9.639 -5.611 6.388 1.00 90.25 258 PRO A O 1
ATOM 2054 N N . ARG A 1 259 ? 10.585 -7.327 7.471 1.00 90.12 259 ARG A N 1
ATOM 2055 C CA . ARG A 1 259 ? 9.374 -7.653 8.230 1.00 90.12 259 ARG A CA 1
ATOM 2056 C C . ARG A 1 259 ? 9.443 -7.110 9.651 1.00 90.12 259 ARG A C 1
ATOM 2058 O O . ARG A 1 259 ? 10.465 -7.235 10.320 1.00 90.12 259 ARG A O 1
ATOM 2065 N N . GLN A 1 260 ? 8.334 -6.560 10.136 1.00 91.62 260 GLN A N 1
ATOM 2066 C CA . GLN A 1 260 ? 8.153 -6.190 11.539 1.00 91.62 260 GLN A CA 1
ATOM 2067 C C . GLN A 1 260 ? 6.933 -6.931 12.084 1.00 91.62 260 GLN A C 1
ATOM 2069 O O . GLN A 1 260 ? 5.816 -6.689 11.639 1.00 91.62 260 GLN A O 1
ATOM 2074 N N . ASN A 1 261 ? 7.144 -7.851 13.029 1.00 89.69 261 ASN A N 1
ATOM 2075 C CA . ASN A 1 261 ? 6.103 -8.745 13.561 1.00 89.69 261 ASN A CA 1
ATOM 2076 C C . ASN A 1 261 ? 5.293 -9.445 12.449 1.00 89.69 261 ASN A C 1
ATOM 2078 O O . ASN A 1 261 ? 4.067 -9.434 12.470 1.00 89.69 261 ASN A O 1
ATOM 2082 N N . GLY A 1 262 ? 5.983 -9.983 11.439 1.00 88.88 262 GLY A N 1
ATOM 2083 C CA . GLY A 1 262 ? 5.362 -10.667 10.298 1.00 88.88 262 GLY A CA 1
ATOM 2084 C C . GLY A 1 262 ? 4.854 -9.749 9.178 1.00 88.88 262 GLY A C 1
ATOM 2085 O O . GLY A 1 262 ? 4.654 -10.225 8.064 1.00 88.88 262 GLY A O 1
ATOM 2086 N N . PHE A 1 263 ? 4.721 -8.440 9.409 1.00 93.44 263 PHE A N 1
ATOM 2087 C CA . PHE A 1 263 ? 4.235 -7.497 8.399 1.00 93.44 263 PHE A CA 1
ATOM 2088 C C . PHE A 1 263 ? 5.350 -7.021 7.460 1.00 93.44 263 PHE A C 1
ATOM 2090 O O . PHE A 1 263 ? 6.373 -6.556 7.968 1.00 93.44 263 PHE A O 1
ATOM 2097 N N . PRO A 1 264 ? 5.169 -7.065 6.125 1.00 94.50 264 PRO A N 1
ATOM 2098 C CA . PRO A 1 264 ? 6.124 -6.505 5.172 1.00 94.50 264 PRO A CA 1
ATOM 2099 C C . PRO A 1 264 ? 6.128 -4.976 5.262 1.00 94.50 264 PRO A C 1
ATOM 2101 O O . PRO A 1 264 ? 5.105 -4.318 5.063 1.00 94.50 264 PRO A O 1
ATOM 2104 N N . ILE A 1 265 ? 7.285 -4.404 5.576 1.00 95.44 265 ILE A N 1
ATOM 2105 C CA . ILE A 1 265 ? 7.494 -2.967 5.713 1.00 95.44 265 ILE A CA 1
ATOM 2106 C C . ILE A 1 265 ? 8.130 -2.452 4.435 1.00 95.44 265 ILE A C 1
ATOM 2108 O O . ILE A 1 265 ? 9.220 -2.870 4.058 1.00 95.44 265 ILE A O 1
ATOM 2112 N N . TYR A 1 266 ? 7.462 -1.509 3.783 1.00 95.25 266 TYR A N 1
ATOM 2113 C CA . TYR A 1 266 ? 7.987 -0.902 2.572 1.00 95.25 266 TYR A CA 1
ATOM 2114 C C . TYR A 1 266 ? 9.311 -0.173 2.849 1.00 95.25 266 TYR A C 1
ATOM 2116 O O . TYR A 1 266 ? 9.388 0.705 3.719 1.00 95.25 266 TYR A O 1
ATOM 2124 N N . ASP A 1 267 ? 10.338 -0.518 2.075 1.00 92.38 267 ASP A N 1
ATOM 2125 C CA . ASP A 1 267 ? 11.646 0.128 2.079 1.00 92.38 267 ASP A CA 1
ATOM 2126 C C . ASP A 1 267 ? 12.222 0.126 0.662 1.00 92.38 267 ASP A C 1
ATOM 2128 O O . ASP A 1 267 ? 12.594 -0.912 0.128 1.00 92.38 267 ASP A O 1
ATOM 2132 N N . TRP A 1 268 ? 12.329 1.301 0.040 1.00 91.44 268 TRP A N 1
ATOM 2133 C CA . TRP A 1 268 ? 12.890 1.402 -1.309 1.00 91.44 268 TRP A CA 1
ATOM 2134 C C . TRP A 1 268 ? 14.301 0.821 -1.412 1.00 91.44 268 TRP A C 1
ATOM 2136 O O . TRP A 1 268 ? 14.670 0.273 -2.442 1.00 91.44 268 TRP A O 1
ATOM 2146 N N . ARG A 1 269 ? 15.099 0.907 -0.344 1.00 87.38 269 ARG A N 1
ATOM 2147 C CA . ARG A 1 269 ? 16.501 0.469 -0.364 1.00 87.38 269 ARG A CA 1
ATOM 2148 C C . ARG A 1 269 ? 16.648 -1.034 -0.580 1.00 87.38 269 ARG A C 1
ATOM 2150 O O . ARG A 1 269 ? 17.720 -1.448 -1.000 1.00 87.38 269 ARG A O 1
ATOM 2157 N N . THR A 1 270 ? 15.615 -1.819 -0.273 1.00 86.75 270 THR A N 1
ATOM 2158 C CA . THR A 1 270 ? 15.632 -3.279 -0.436 1.00 86.75 270 THR A CA 1
ATOM 2159 C C . THR A 1 270 ? 15.134 -3.737 -1.798 1.00 86.75 270 THR A C 1
ATOM 2161 O O . THR A 1 270 ? 15.231 -4.916 -2.097 1.00 86.75 270 THR A O 1
ATOM 2164 N N . ILE A 1 271 ? 14.573 -2.834 -2.606 1.00 87.44 271 ILE A N 1
ATOM 2165 C CA . ILE A 1 271 ? 14.048 -3.177 -3.934 1.00 87.44 271 ILE A CA 1
ATOM 2166 C C . ILE A 1 271 ? 14.733 -2.401 -5.058 1.00 87.44 271 ILE A C 1
ATOM 2168 O O . ILE A 1 271 ? 14.843 -2.892 -6.172 1.00 87.44 271 ILE A O 1
ATOM 2172 N N . LYS A 1 272 ? 15.283 -1.223 -4.763 1.00 88.12 272 LYS A N 1
ATOM 2173 C CA . LYS A 1 272 ? 16.032 -0.394 -5.703 1.00 88.12 272 LYS A CA 1
ATOM 2174 C C . LYS A 1 272 ? 17.182 -1.169 -6.354 1.00 88.12 272 LYS A C 1
ATOM 2176 O O . LYS A 1 272 ? 18.104 -1.605 -5.671 1.00 88.12 272 LYS A O 1
ATOM 2181 N N . GLY A 1 273 ? 17.184 -1.227 -7.681 1.00 86.81 273 GLY A N 1
ATOM 2182 C CA . GLY A 1 273 ? 18.222 -1.872 -8.482 1.00 86.81 273 GLY A CA 1
ATOM 2183 C C . GLY A 1 273 ? 18.119 -3.394 -8.533 1.00 86.81 273 GLY A C 1
ATOM 2184 O O . GLY A 1 273 ? 19.031 -4.022 -9.069 1.00 86.81 273 GLY A O 1
ATOM 2185 N N . HIS A 1 274 ? 17.041 -3.978 -8.006 1.00 86.50 274 HIS A N 1
ATOM 2186 C CA . HIS A 1 274 ? 16.735 -5.392 -8.196 1.00 86.50 274 HIS A CA 1
ATOM 2187 C C . HIS A 1 274 ? 16.103 -5.626 -9.563 1.00 86.50 274 HIS A C 1
ATOM 2189 O O . HIS A 1 274 ? 15.386 -4.761 -10.067 1.00 86.50 274 HIS A O 1
ATOM 2195 N N . TYR A 1 275 ? 16.427 -6.770 -10.157 1.00 84.25 275 TYR A N 1
ATOM 2196 C CA . TYR A 1 275 ? 15.788 -7.261 -11.371 1.00 84.25 275 TYR A CA 1
ATOM 2197 C C . TYR A 1 275 ? 14.380 -7.744 -11.018 1.00 84.25 275 TYR A C 1
ATOM 2199 O O . TYR A 1 275 ? 14.226 -8.366 -9.968 1.00 84.25 275 TYR A O 1
ATOM 2207 N N . TRP A 1 276 ? 13.386 -7.480 -11.865 1.00 82.62 276 TRP A N 1
ATOM 2208 C CA . TRP A 1 276 ? 12.100 -8.175 -11.782 1.00 82.62 276 TRP A CA 1
ATOM 2209 C C . TRP A 1 276 ? 11.969 -9.196 -12.897 1.00 82.62 276 TRP A C 1
ATOM 2211 O O . TRP A 1 276 ? 12.362 -8.971 -14.050 1.00 82.62 276 TRP A O 1
ATOM 2221 N N . ILE A 1 277 ? 11.387 -10.342 -12.567 1.00 75.12 277 ILE A N 1
ATOM 2222 C CA . ILE A 1 277 ? 11.160 -11.403 -13.539 1.00 75.12 277 ILE A CA 1
ATOM 2223 C C . ILE A 1 277 ? 9.934 -11.053 -14.391 1.00 75.12 277 ILE A C 1
ATOM 2225 O O . ILE A 1 277 ? 8.793 -11.282 -14.001 1.00 75.12 277 ILE A O 1
ATOM 2229 N N . ASN A 1 278 ? 10.170 -10.576 -15.616 1.00 67.75 278 ASN A N 1
ATOM 2230 C CA . ASN A 1 278 ? 9.122 -10.382 -16.624 1.00 67.75 278 ASN A CA 1
ATOM 2231 C C . ASN A 1 278 ? 8.714 -11.715 -17.280 1.00 67.75 278 ASN A C 1
ATOM 2233 O O . ASN A 1 278 ? 8.877 -11.933 -18.482 1.00 67.75 278 ASN A O 1
ATOM 2237 N N . ASN A 1 279 ? 8.254 -12.664 -16.466 1.00 65.50 279 ASN A N 1
ATOM 2238 C CA . ASN A 1 279 ? 7.626 -13.867 -16.984 1.00 65.50 279 ASN A CA 1
ATOM 2239 C C . ASN A 1 279 ? 6.141 -13.557 -17.180 1.00 65.50 279 ASN A C 1
ATOM 2241 O O . ASN A 1 279 ? 5.358 -13.666 -16.241 1.00 65.50 279 ASN A O 1
ATOM 2245 N N . ASP A 1 280 ? 5.762 -13.246 -18.423 1.00 59.69 280 ASP A N 1
ATOM 2246 C CA . ASP A 1 280 ? 4.386 -12.970 -18.883 1.00 59.69 280 ASP A CA 1
ATOM 2247 C C . ASP A 1 280 ? 3.313 -13.976 -18.405 1.00 59.69 280 ASP A C 1
ATOM 2249 O O . ASP A 1 280 ? 2.115 -13.728 -18.533 1.00 59.69 280 ASP A O 1
ATOM 2253 N N . TYR A 1 281 ? 3.716 -15.139 -17.893 1.00 52.62 281 TYR A N 1
ATOM 2254 C CA . TYR A 1 281 ? 2.831 -16.262 -17.619 1.00 52.62 281 TYR A CA 1
ATOM 2255 C C . TYR A 1 281 ? 2.288 -16.323 -16.192 1.00 52.62 281 TYR A C 1
ATOM 2257 O O . TYR A 1 281 ? 1.275 -16.988 -15.982 1.00 52.62 281 TYR A O 1
ATOM 2265 N N . GLU A 1 282 ? 2.897 -15.639 -15.223 1.00 59.56 282 GLU A N 1
ATOM 2266 C CA . GLU A 1 282 ? 2.456 -15.706 -13.826 1.00 59.56 282 GLU A CA 1
ATOM 2267 C C . GLU A 1 282 ? 2.609 -14.326 -13.176 1.00 59.56 282 GLU A C 1
ATOM 2269 O O . GLU A 1 282 ? 3.542 -14.066 -12.424 1.00 59.56 282 GLU A O 1
ATOM 2274 N N . LYS A 1 283 ? 1.689 -13.403 -13.498 1.00 62.94 283 LYS A N 1
ATOM 2275 C CA . LYS A 1 283 ? 1.530 -12.166 -12.722 1.00 62.94 283 LYS A CA 1
ATOM 2276 C C . LYS A 1 283 ? 1.138 -12.551 -11.307 1.00 62.94 283 LYS A C 1
ATOM 2278 O O . LYS A 1 283 ? 0.023 -13.020 -11.070 1.00 62.94 283 LYS A O 1
ATOM 2283 N N . TYR A 1 284 ? 2.062 -12.372 -10.381 1.00 81.00 284 TYR A N 1
ATOM 2284 C CA . TYR A 1 284 ? 1.805 -12.682 -8.999 1.00 81.00 284 TYR A CA 1
ATOM 2285 C C . TYR A 1 284 ? 1.448 -11.421 -8.227 1.00 81.00 284 TYR A C 1
ATOM 2287 O O . TYR A 1 284 ? 2.291 -10.755 -7.629 1.00 81.00 284 TYR A O 1
ATOM 2295 N N . ASP A 1 285 ? 0.161 -11.123 -8.218 1.00 91.38 285 ASP A N 1
ATOM 2296 C CA . ASP A 1 285 ? -0.400 -10.127 -7.324 1.00 91.38 285 ASP A CA 1
ATOM 2297 C C . ASP A 1 285 ? -0.184 -10.558 -5.860 1.00 91.38 285 ASP A C 1
ATOM 2299 O O . ASP A 1 285 ? -0.346 -11.727 -5.495 1.00 91.38 285 ASP A O 1
ATOM 2303 N N . PHE A 1 286 ? 0.177 -9.612 -4.996 1.00 93.75 286 PHE A N 1
ATOM 2304 C CA . PHE A 1 286 ? 0.231 -9.827 -3.552 1.00 93.75 286 PHE A CA 1
ATOM 2305 C C . PHE A 1 286 ? -0.899 -9.083 -2.858 1.00 93.75 286 PHE A C 1
ATOM 2307 O O . PHE A 1 286 ? -1.067 -7.878 -3.046 1.00 93.75 286 PHE A O 1
ATOM 2314 N N . CYS A 1 287 ? -1.578 -9.777 -1.951 1.00 95.56 287 CYS A N 1
ATOM 2315 C CA . CYS A 1 287 ? -2.499 -9.197 -0.986 1.00 95.56 287 CYS A CA 1
ATOM 2316 C C . CYS A 1 287 ? -2.135 -9.707 0.416 1.00 95.56 287 CYS A C 1
ATOM 2318 O O . CYS A 1 287 ? -2.030 -10.913 0.658 1.00 95.56 287 CYS A O 1
ATOM 2320 N N . LEU A 1 288 ? -1.909 -8.790 1.358 1.00 95.69 288 LEU A N 1
ATOM 2321 C CA . LEU A 1 288 ? -1.458 -9.125 2.709 1.00 95.69 288 LEU A CA 1
ATOM 2322 C C . LEU A 1 288 ? -2.451 -10.053 3.414 1.00 95.69 288 LEU A C 1
ATOM 2324 O O . LEU A 1 288 ? -3.588 -9.656 3.652 1.00 95.69 288 LEU A O 1
ATOM 2328 N N . GLY A 1 289 ? -2.010 -11.257 3.785 1.00 95.31 289 GLY A N 1
ATOM 2329 C CA . GLY A 1 289 ? -2.820 -12.258 4.489 1.00 95.31 289 GLY A CA 1
ATOM 2330 C C . GLY A 1 289 ? -3.695 -13.142 3.591 1.00 95.31 289 GLY A C 1
ATOM 2331 O O . GLY A 1 289 ? -4.503 -13.908 4.116 1.00 95.31 289 GLY A O 1
ATOM 2332 N N . GLN A 1 290 ? -3.558 -13.061 2.265 1.00 94.62 290 GLN A N 1
ATOM 2333 C CA . GLN A 1 290 ? -4.355 -13.855 1.3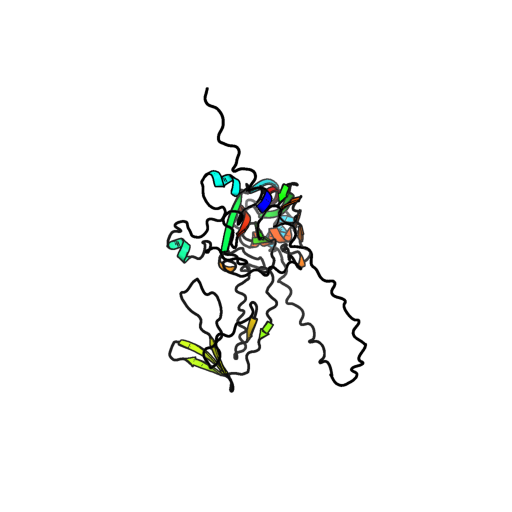22 1.00 94.62 290 GLN A CA 1
ATOM 2334 C C . GLN A 1 290 ? -4.071 -15.358 1.445 1.00 94.62 290 GLN A C 1
ATOM 2336 O O . GLN A 1 290 ? -4.994 -16.169 1.419 1.00 94.62 290 GLN A O 1
ATOM 2341 N N . ASP A 1 291 ? -2.810 -15.726 1.665 1.00 90.50 291 ASP A N 1
ATOM 2342 C CA . ASP A 1 291 ? -2.354 -17.093 1.946 1.00 90.50 291 ASP A CA 1
ATOM 2343 C C . ASP A 1 291 ? -2.969 -17.689 3.226 1.00 90.50 291 ASP A C 1
ATOM 2345 O O . ASP A 1 291 ? -3.125 -18.903 3.349 1.00 90.50 291 ASP A O 1
ATOM 2349 N N . GLN A 1 292 ? -3.375 -16.826 4.157 1.00 93.12 292 GLN A N 1
ATOM 2350 C CA . GLN A 1 292 ? -4.056 -17.174 5.406 1.00 93.12 292 GLN A CA 1
ATOM 2351 C C . GLN A 1 292 ? -5.587 -17.055 5.302 1.00 93.12 292 GLN A C 1
ATOM 2353 O O . GLN A 1 292 ? -6.288 -17.272 6.291 1.00 93.12 292 GLN A O 1
ATOM 2358 N N . GLY A 1 293 ? -6.126 -16.686 4.133 1.00 95.69 293 GLY A N 1
ATOM 2359 C CA . GLY A 1 293 ? -7.556 -16.419 3.947 1.00 95.69 293 GLY A CA 1
ATOM 2360 C C . GLY A 1 293 ? -8.061 -15.187 4.709 1.00 95.69 293 GLY A C 1
ATOM 2361 O O . GLY A 1 293 ? -9.259 -15.067 4.961 1.00 95.69 293 GLY A O 1
ATOM 2362 N N . LEU A 1 294 ? -7.157 -14.283 5.101 1.00 96.69 294 LEU A N 1
ATOM 2363 C CA . LEU A 1 294 ? -7.465 -13.045 5.821 1.00 96.69 294 LEU A CA 1
ATOM 2364 C C . LEU A 1 294 ? -7.697 -11.863 4.881 1.00 96.69 294 LEU A C 1
ATOM 2366 O O . LEU A 1 294 ? -8.042 -10.778 5.342 1.00 96.69 294 LEU A O 1
ATOM 2370 N N . SER A 1 295 ? -7.502 -12.028 3.578 1.00 97.69 295 SER A N 1
ATOM 2371 C CA . SER A 1 295 ? -7.746 -10.965 2.615 1.00 97.69 295 SER A CA 1
ATOM 2372 C C . SER A 1 295 ? -8.061 -11.493 1.228 1.00 97.69 295 SER A C 1
ATOM 2374 O O . SER A 1 295 ? -7.846 -12.663 0.914 1.00 97.69 295 SER A O 1
ATOM 2376 N N . ASP A 1 296 ? -8.625 -10.602 0.426 1.00 97.38 296 ASP A N 1
ATOM 2377 C CA . ASP A 1 296 ? -8.950 -10.815 -0.971 1.00 97.38 296 ASP A CA 1
ATOM 2378 C C . ASP A 1 296 ? -8.762 -9.482 -1.698 1.00 97.38 296 ASP A C 1
ATOM 2380 O O . ASP A 1 296 ? -9.385 -8.473 -1.340 1.00 97.38 296 ASP A O 1
ATOM 2384 N N . CYS A 1 297 ? -7.860 -9.462 -2.674 1.00 96.94 297 CYS A N 1
ATOM 2385 C CA . CYS A 1 297 ? -7.589 -8.287 -3.481 1.00 96.94 297 CYS A CA 1
ATOM 2386 C C . CYS A 1 297 ? -7.688 -8.636 -4.960 1.00 96.94 297 CYS A C 1
ATOM 2388 O O . CYS A 1 297 ? -7.304 -9.716 -5.396 1.00 96.94 297 CYS A O 1
ATOM 2390 N N . TYR A 1 298 ? -8.150 -7.667 -5.735 1.00 95.50 298 TYR A N 1
ATOM 2391 C CA . TYR A 1 298 ? -8.176 -7.717 -7.182 1.00 95.50 298 TYR A CA 1
ATOM 2392 C C . TYR A 1 298 ? -7.975 -6.307 -7.726 1.00 95.50 298 TYR A C 1
ATOM 2394 O O . TYR A 1 298 ? -8.458 -5.324 -7.160 1.00 95.50 298 TYR A O 1
ATOM 2402 N N . TRP A 1 299 ? -7.304 -6.189 -8.858 1.00 95.12 299 TRP A N 1
ATOM 2403 C CA . TRP A 1 299 ? -7.271 -4.957 -9.626 1.00 95.12 299 TRP A CA 1
ATOM 2404 C C . TRP A 1 299 ? -7.311 -5.280 -11.115 1.00 95.12 299 TRP A C 1
ATOM 2406 O O . TRP A 1 299 ? -6.866 -6.347 -11.535 1.00 95.12 299 TRP A O 1
ATOM 2416 N N . PRO A 1 300 ? -7.856 -4.368 -11.931 1.00 93.50 300 PRO A N 1
ATOM 2417 C CA . PRO A 1 300 ? -7.781 -4.494 -13.376 1.00 93.50 300 PRO A CA 1
ATOM 2418 C C . PRO A 1 300 ? -6.328 -4.513 -13.860 1.00 93.50 300 PRO A C 1
ATOM 2420 O O . PRO A 1 300 ? -5.448 -3.922 -13.229 1.00 93.50 300 PRO A O 1
ATOM 2423 N N . GLU A 1 301 ? -6.097 -5.132 -15.017 1.00 90.50 301 GLU A N 1
ATOM 2424 C CA . GLU A 1 301 ? -4.814 -5.020 -15.708 1.00 90.50 301 GLU A CA 1
ATOM 2425 C C . GLU A 1 301 ? -4.469 -3.553 -15.979 1.00 90.50 301 GLU A C 1
ATOM 2427 O O . GLU A 1 301 ? -5.360 -2.706 -16.125 1.00 90.50 301 GLU A O 1
ATOM 2432 N N . THR A 1 302 ? -3.176 -3.248 -16.072 1.00 89.69 302 THR A N 1
ATOM 2433 C CA . THR A 1 302 ? -2.768 -1.910 -16.483 1.00 89.69 302 THR A CA 1
ATOM 2434 C C . THR A 1 302 ? -3.331 -1.546 -17.862 1.00 89.69 302 THR A C 1
ATOM 2436 O O . THR A 1 302 ? -3.644 -2.403 -18.685 1.00 89.69 302 THR A O 1
ATOM 2439 N N . GLU A 1 303 ? -3.514 -0.248 -18.081 1.00 88.31 303 GLU A N 1
ATOM 2440 C CA . GLU A 1 303 ? -4.121 0.368 -19.261 1.00 88.31 303 GLU A CA 1
ATOM 2441 C C . GLU A 1 303 ? -5.589 -0.007 -19.509 1.00 88.31 303 GLU A C 1
ATOM 2443 O O . GLU A 1 303 ? -6.140 0.259 -20.579 1.00 88.31 303 GLU A O 1
ATOM 2448 N N . SER A 1 304 ? -6.268 -0.546 -18.497 1.00 93.56 304 SER A N 1
ATOM 2449 C CA . SER A 1 304 ? -7.697 -0.842 -18.553 1.00 93.56 304 SER A CA 1
ATOM 2450 C C . SER A 1 304 ? -8.525 0.140 -17.714 1.00 93.56 304 SER A C 1
ATOM 2452 O O . SER A 1 304 ? -8.004 1.019 -17.024 1.00 93.56 304 SER A O 1
ATOM 2454 N N . ASN A 1 305 ? -9.851 0.030 -17.801 1.00 96.00 305 ASN A N 1
ATOM 2455 C CA . ASN A 1 305 ? -10.762 0.679 -16.861 1.00 96.00 305 ASN A CA 1
ATOM 2456 C C . ASN A 1 305 ? -11.377 -0.395 -15.973 1.00 96.00 305 ASN A C 1
ATOM 2458 O O . ASN A 1 305 ? -11.874 -1.405 -16.475 1.00 96.00 305 ASN A O 1
ATOM 2462 N N . GLY A 1 306 ? -11.426 -0.143 -14.674 1.00 95.69 306 GLY A N 1
ATOM 2463 C CA . GLY A 1 306 ? -12.151 -1.002 -13.760 1.00 95.69 306 GLY A CA 1
ATOM 2464 C C . GLY A 1 306 ? -12.060 -0.524 -12.323 1.00 95.69 306 GLY A C 1
ATOM 2465 O O . GLY A 1 306 ? -11.570 0.564 -12.023 1.00 95.69 306 GLY A O 1
ATOM 2466 N N . GLU A 1 307 ? -12.587 -1.345 -11.429 1.00 96.00 307 GLU A N 1
ATOM 2467 C CA . GLU A 1 307 ? -12.594 -1.083 -9.998 1.00 96.00 307 GLU A CA 1
ATOM 2468 C C . GLU A 1 307 ? -11.556 -1.980 -9.323 1.00 96.00 307 GLU A C 1
ATOM 2470 O O . GLU A 1 307 ? -11.541 -3.191 -9.550 1.00 96.00 307 GLU A O 1
ATOM 2475 N N . MET A 1 308 ? -10.690 -1.388 -8.498 1.00 96.19 308 MET A N 1
ATOM 2476 C CA . MET A 1 308 ? -9.879 -2.171 -7.570 1.00 96.19 308 MET A CA 1
ATOM 2477 C C . MET A 1 308 ? -10.784 -2.709 -6.465 1.00 96.19 308 MET A C 1
ATOM 2479 O O . MET A 1 308 ? -11.634 -2.000 -5.935 1.00 96.19 308 MET A O 1
ATOM 2483 N N . PHE A 1 309 ? -10.569 -3.942 -6.061 1.00 97.38 309 PHE A N 1
ATOM 2484 C CA . PHE A 1 309 ? -11.226 -4.541 -4.921 1.00 97.38 309 PHE A CA 1
ATOM 2485 C C . PHE A 1 309 ? -10.162 -4.897 -3.892 1.00 97.38 309 PHE A C 1
ATOM 2487 O O . PHE A 1 309 ? -9.155 -5.514 -4.218 1.00 97.38 309 PHE A O 1
ATOM 2494 N N . MET A 1 310 ? -10.367 -4.480 -2.647 1.00 98.06 310 MET A N 1
ATOM 2495 C CA . MET A 1 310 ? -9.505 -4.876 -1.540 1.00 98.06 310 MET A CA 1
ATOM 2496 C C . MET A 1 310 ? -10.359 -5.094 -0.304 1.00 98.06 310 MET A C 1
ATOM 2498 O O . MET A 1 310 ? -11.052 -4.182 0.159 1.00 98.06 310 MET A O 1
ATOM 2502 N N . LYS A 1 311 ? -10.281 -6.300 0.242 1.00 98.19 311 LYS A N 1
ATOM 2503 C CA . LYS A 1 311 ? -10.948 -6.693 1.471 1.00 98.19 311 LYS A CA 1
ATOM 2504 C C . LYS A 1 311 ? -9.926 -7.337 2.389 1.00 98.19 311 LYS A C 1
ATOM 2506 O O . LYS A 1 311 ? -9.254 -8.284 2.003 1.00 98.19 311 LYS A O 1
ATOM 2511 N N . PHE A 1 312 ? -9.857 -6.847 3.617 1.00 98.19 312 PHE A N 1
ATOM 2512 C CA . PHE A 1 312 ? -8.965 -7.369 4.641 1.00 98.19 312 PHE A CA 1
ATOM 2513 C C . PHE A 1 312 ? -9.777 -7.695 5.887 1.00 98.19 312 PHE A C 1
ATOM 2515 O O . PHE A 1 312 ? -10.729 -6.990 6.226 1.00 98.19 312 PHE A O 1
ATOM 2522 N N . ASP A 1 313 ? -9.401 -8.764 6.573 1.00 98.12 313 ASP A N 1
ATOM 2523 C CA . ASP A 1 313 ? -9.902 -9.058 7.899 1.00 98.12 313 ASP A CA 1
ATOM 2524 C C . ASP A 1 313 ? -9.408 -7.994 8.887 1.00 98.12 313 ASP A C 1
ATOM 2526 O O . ASP A 1 313 ? -8.272 -7.512 8.822 1.00 98.12 313 ASP A O 1
ATOM 2530 N N . SER A 1 314 ? -10.265 -7.650 9.845 1.00 97.62 314 SER A N 1
ATOM 2531 C CA . SER A 1 314 ? -9.964 -6.664 10.887 1.00 97.62 314 SER A CA 1
ATOM 2532 C C . SER A 1 314 ? -8.665 -6.960 11.660 1.00 97.62 314 SER A C 1
ATOM 2534 O O . SER A 1 314 ? -7.984 -6.035 12.112 1.00 97.62 314 SER A O 1
ATOM 2536 N N . SER A 1 315 ? -8.281 -8.238 11.788 1.00 97.25 315 SER A N 1
ATOM 2537 C CA . SER A 1 315 ? -7.040 -8.676 12.437 1.00 97.25 315 SER A CA 1
ATOM 2538 C C . SER A 1 315 ? -5.783 -8.071 11.816 1.00 97.25 315 SER A C 1
ATOM 2540 O O . SER A 1 315 ? -4.850 -7.758 12.558 1.00 97.25 315 SER A O 1
ATOM 2542 N N . ILE A 1 316 ? -5.779 -7.813 10.504 1.00 97.88 316 ILE A N 1
ATOM 2543 C CA . ILE A 1 316 ? -4.657 -7.180 9.805 1.00 97.88 316 ILE A CA 1
ATOM 2544 C C . ILE A 1 316 ? -4.447 -5.765 10.340 1.00 97.88 316 ILE A C 1
ATOM 2546 O O . ILE A 1 316 ? -3.368 -5.448 10.838 1.00 97.88 316 ILE A O 1
ATOM 2550 N N . PHE A 1 317 ? -5.484 -4.923 10.328 1.00 98.00 317 PHE A N 1
ATOM 2551 C CA . PHE A 1 317 ? -5.365 -3.539 10.798 1.00 98.00 317 PHE A CA 1
ATOM 2552 C C . PHE A 1 317 ? -5.081 -3.455 12.295 1.00 98.00 317 PHE A C 1
ATOM 2554 O O . PHE A 1 317 ? -4.258 -2.641 12.716 1.00 98.00 317 PHE A O 1
ATOM 2561 N N . MET A 1 318 ? -5.690 -4.330 13.099 1.00 97.12 318 MET A N 1
ATOM 2562 C CA . MET A 1 318 ? -5.374 -4.432 14.525 1.00 97.12 318 MET A CA 1
ATOM 2563 C C . MET A 1 318 ? -3.909 -4.829 14.763 1.00 97.12 318 MET A C 1
ATOM 2565 O O . MET A 1 318 ? -3.273 -4.300 15.676 1.00 97.12 318 MET A O 1
ATOM 2569 N N . GLY A 1 319 ? -3.353 -5.720 13.938 1.00 96.88 319 GLY A N 1
ATOM 2570 C CA . GLY A 1 319 ? -1.939 -6.082 13.970 1.00 96.88 319 GLY A CA 1
ATOM 2571 C C . GLY A 1 319 ? -1.017 -4.927 13.573 1.00 96.88 319 GLY A C 1
ATOM 2572 O O . GLY A 1 319 ? -0.059 -4.647 14.294 1.00 96.88 319 GLY A O 1
ATOM 2573 N N . ILE A 1 320 ? -1.363 -4.176 12.520 1.00 97.19 320 ILE A N 1
ATOM 2574 C CA . ILE A 1 320 ? -0.629 -2.969 12.095 1.00 97.19 320 ILE A CA 1
ATOM 2575 C C . ILE A 1 320 ? -0.612 -1.917 13.215 1.00 97.19 320 ILE A C 1
ATOM 2577 O O . ILE A 1 320 ? 0.440 -1.351 13.519 1.00 97.19 320 ILE A O 1
ATOM 2581 N N . MET A 1 321 ? -1.738 -1.696 13.903 1.00 96.25 321 MET A N 1
ATOM 2582 C CA . MET A 1 321 ? -1.792 -0.806 15.075 1.00 96.25 321 MET A CA 1
ATOM 2583 C C . MET A 1 321 ? -0.893 -1.274 16.229 1.00 96.25 321 MET A C 1
ATOM 2585 O O . MET A 1 321 ? -0.460 -0.458 17.045 1.00 96.25 321 MET A O 1
ATOM 2589 N N . GLY A 1 322 ? -0.585 -2.571 16.291 1.00 94.81 322 GLY A N 1
ATOM 2590 C CA . GLY A 1 322 ? 0.371 -3.154 17.229 1.00 94.81 322 GLY A CA 1
ATOM 2591 C C . GLY A 1 322 ? 1.824 -2.762 16.976 1.00 94.81 322 GLY A C 1
ATOM 2592 O O . GLY A 1 322 ? 2.628 -2.798 17.904 1.00 94.81 322 GLY A O 1
ATOM 2593 N N . LEU A 1 323 ? 2.167 -2.357 15.749 1.00 95.19 323 LEU A N 1
ATOM 2594 C CA . LEU A 1 323 ? 3.528 -1.946 15.390 1.00 95.19 323 LEU A CA 1
ATOM 2595 C C . LEU A 1 323 ? 3.894 -0.577 15.971 1.00 95.19 323 LEU A C 1
ATOM 2597 O O . LEU A 1 323 ? 5.059 -0.322 16.272 1.00 95.19 323 LEU A O 1
ATOM 2601 N N . ASN A 1 324 ? 2.906 0.311 16.117 1.00 94.94 324 ASN A N 1
ATOM 2602 C CA . ASN A 1 324 ? 3.075 1.612 16.753 1.00 94.94 324 ASN A CA 1
ATOM 2603 C C . ASN A 1 324 ? 1.769 2.063 17.416 1.00 94.94 324 ASN A C 1
ATOM 2605 O O . ASN A 1 324 ? 0.940 2.741 16.809 1.00 94.94 324 ASN A O 1
ATOM 2609 N N . GLU A 1 325 ? 1.632 1.747 18.702 1.00 91.31 325 GLU A N 1
ATOM 2610 C CA . GLU A 1 325 ? 0.450 2.107 19.481 1.00 91.31 325 GLU A CA 1
ATOM 2611 C C . GLU A 1 325 ? 0.256 3.629 19.654 1.00 91.31 325 GLU A C 1
ATOM 2613 O O . GLU A 1 325 ? -0.851 4.056 19.966 1.00 91.31 325 GLU A O 1
ATOM 2618 N N . GLN A 1 326 ? 1.280 4.464 19.485 1.00 91.94 326 GLN A N 1
ATOM 2619 C CA . GLN A 1 326 ? 1.170 5.912 19.739 1.00 91.94 326 GLN A CA 1
ATOM 2620 C C . GLN A 1 326 ? 0.798 6.718 18.485 1.00 91.94 326 GLN A C 1
ATOM 2622 O O . GLN A 1 326 ? 0.713 7.949 18.518 1.00 91.94 326 GLN A O 1
ATOM 2627 N N . ARG A 1 327 ? 0.589 6.034 17.356 1.00 93.75 327 ARG A N 1
ATOM 2628 C CA . ARG A 1 327 ? 0.265 6.670 16.084 1.00 93.75 327 ARG A CA 1
ATOM 2629 C C . ARG A 1 327 ? -1.165 7.220 16.101 1.00 93.75 327 ARG A C 1
ATOM 2631 O O . ARG A 1 327 ? -2.106 6.490 16.376 1.00 93.75 327 ARG A O 1
ATOM 2638 N N . HIS A 1 328 ? -1.304 8.504 15.782 1.00 94.19 328 HIS A N 1
ATOM 2639 C CA . HIS A 1 328 ? -2.594 9.197 15.630 1.00 94.19 328 HIS A CA 1
ATOM 2640 C C . HIS A 1 328 ? -2.785 9.794 14.226 1.00 94.19 328 HIS A C 1
ATOM 2642 O O . HIS A 1 328 ? -3.909 10.091 13.821 1.00 94.19 328 HIS A O 1
ATOM 2648 N N . GLN A 1 329 ? -1.688 9.972 13.485 1.00 97.50 329 GLN A N 1
ATOM 2649 C CA . GLN A 1 329 ? -1.698 10.302 12.067 1.00 97.50 329 GLN A CA 1
ATOM 2650 C C . GLN A 1 329 ? -1.427 9.030 11.272 1.00 97.50 329 GLN A C 1
ATOM 2652 O O . GLN A 1 329 ? -0.394 8.388 11.462 1.00 97.50 329 GLN A O 1
ATOM 2657 N N . HIS A 1 330 ? -2.352 8.697 10.385 1.00 98.06 330 HIS A N 1
ATOM 2658 C CA . HIS A 1 330 ? -2.272 7.533 9.521 1.00 98.06 330 HIS A CA 1
ATOM 2659 C C . HIS A 1 330 ? -2.014 7.961 8.084 1.00 98.06 330 HIS A C 1
ATOM 2661 O O . HIS A 1 330 ? -2.405 9.058 7.665 1.00 98.06 330 HIS A O 1
ATOM 2667 N N . GLU A 1 331 ? -1.366 7.089 7.321 1.00 98.25 331 GLU A N 1
ATOM 2668 C CA . GLU A 1 331 ? -1.064 7.344 5.916 1.00 98.25 331 GLU A CA 1
ATOM 2669 C C . GLU A 1 331 ? -1.404 6.152 5.025 1.00 98.25 331 GLU A C 1
ATOM 2671 O O . GLU A 1 331 ? -1.081 5.007 5.335 1.00 98.25 331 GLU A O 1
ATOM 2676 N N . PHE A 1 332 ? -2.009 6.447 3.878 1.00 98.62 332 PHE A N 1
ATOM 2677 C CA . PHE A 1 332 ? -1.977 5.578 2.712 1.00 98.62 332 PHE A CA 1
ATOM 2678 C C . PHE A 1 332 ? -0.879 6.068 1.775 1.00 98.62 332 PHE A C 1
ATOM 2680 O O . PHE A 1 332 ? -0.774 7.277 1.534 1.00 98.62 332 PHE A O 1
ATOM 2687 N N . LYS A 1 333 ? -0.099 5.148 1.204 1.00 98.25 333 LYS A N 1
ATOM 2688 C CA . LYS A 1 333 ? 0.803 5.476 0.092 1.00 98.25 333 LYS A CA 1
ATOM 2689 C C . LYS A 1 333 ? 0.474 4.636 -1.118 1.00 98.25 333 LYS A C 1
ATOM 2691 O O . LYS A 1 333 ? 0.267 3.432 -0.983 1.00 98.25 333 LYS A O 1
ATOM 2696 N N . PHE A 1 334 ? 0.501 5.283 -2.270 1.00 97.06 334 PHE A N 1
ATOM 2697 C CA . PHE A 1 334 ? 0.516 4.631 -3.565 1.00 97.06 334 PHE A CA 1
ATOM 2698 C C . PHE A 1 334 ? 1.872 4.927 -4.194 1.00 97.06 334 PHE A C 1
ATOM 2700 O O . PHE A 1 334 ? 2.244 6.091 -4.372 1.00 97.06 334 PHE A O 1
ATOM 2707 N N . ILE A 1 335 ? 2.645 3.873 -4.411 1.00 95.56 335 ILE A N 1
ATOM 2708 C CA . ILE A 1 335 ? 3.968 3.933 -5.011 1.00 95.56 335 ILE A CA 1
ATOM 2709 C C . ILE A 1 335 ? 3.863 3.275 -6.375 1.00 95.56 335 ILE A C 1
ATOM 2711 O O . ILE A 1 335 ? 3.291 2.198 -6.476 1.00 95.56 335 ILE A O 1
ATOM 2715 N N . VAL A 1 336 ? 4.419 3.904 -7.400 1.00 93.94 336 VAL A N 1
ATOM 2716 C CA . VAL A 1 336 ? 4.585 3.304 -8.729 1.00 93.94 336 VAL A CA 1
ATOM 2717 C C . VAL A 1 336 ? 6.054 3.285 -9.096 1.00 93.94 336 VAL A C 1
ATOM 2719 O O . VAL A 1 336 ? 6.778 4.218 -8.734 1.00 93.94 336 VAL A O 1
ATOM 2722 N N . THR A 1 337 ? 6.490 2.229 -9.768 1.00 92.81 337 THR A N 1
ATOM 2723 C CA . THR A 1 337 ? 7.892 2.011 -10.138 1.00 92.81 337 THR A CA 1
ATOM 2724 C C . THR A 1 337 ? 8.164 2.400 -11.594 1.00 92.81 337 THR A C 1
ATOM 2726 O O . THR A 1 337 ? 7.252 2.818 -12.311 1.00 92.81 337 THR A O 1
ATOM 2729 N N . GLY A 1 338 ? 9.442 2.371 -11.961 1.00 89.06 338 GLY A N 1
ATOM 2730 C CA . GLY A 1 338 ? 9.970 2.671 -13.287 1.00 89.06 338 GLY A CA 1
ATOM 2731 C C . GLY A 1 338 ? 11.302 1.961 -13.502 1.00 89.06 338 GLY A C 1
ATOM 2732 O O . GLY A 1 338 ? 12.103 1.900 -12.555 1.00 89.06 338 GLY A O 1
ATOM 2733 N N . ASP A 1 339 ? 11.578 1.499 -14.714 1.00 86.50 339 ASP A N 1
ATOM 2734 C CA . ASP A 1 339 ? 12.864 0.933 -15.123 1.00 86.50 339 ASP A CA 1
ATOM 2735 C C . ASP A 1 339 ? 13.621 1.771 -16.154 1.00 86.50 339 ASP A C 1
ATOM 2737 O O . ASP A 1 339 ? 14.793 2.069 -15.905 1.00 86.50 339 ASP A O 1
ATOM 2741 N N . ASP A 1 340 ? 13.028 2.154 -17.287 1.00 82.06 340 ASP A N 1
ATOM 2742 C CA . ASP A 1 340 ? 13.766 2.714 -18.416 1.00 82.06 340 ASP A CA 1
ATOM 2743 C C . ASP A 1 340 ? 13.107 3.817 -19.265 1.00 82.06 340 ASP A C 1
ATOM 2745 O O . ASP A 1 340 ? 13.829 4.440 -20.057 1.00 82.06 340 ASP A O 1
ATOM 2749 N N . ASN A 1 341 ? 11.822 4.154 -19.081 1.00 80.69 341 ASN A N 1
ATOM 2750 C CA . ASN A 1 341 ? 11.108 5.136 -19.911 1.00 80.69 341 ASN A CA 1
ATOM 2751 C C . ASN A 1 341 ? 10.692 6.401 -19.138 1.00 80.69 341 ASN A C 1
ATOM 2753 O O . ASN A 1 341 ? 9.548 6.549 -18.713 1.00 80.69 341 ASN A O 1
ATOM 2757 N N . PRO A 1 342 ? 11.534 7.455 -19.077 1.00 74.81 342 PRO A N 1
ATOM 2758 C CA . PRO A 1 342 ? 11.236 8.679 -18.323 1.00 74.81 342 PRO A CA 1
ATOM 2759 C C . PRO A 1 342 ? 9.931 9.417 -18.661 1.00 74.81 342 PRO A C 1
ATOM 2761 O O . PRO A 1 342 ? 9.475 10.257 -17.874 1.00 74.81 342 PRO A O 1
ATOM 2764 N N . SER A 1 343 ? 9.358 9.165 -19.840 1.00 73.81 343 SER A N 1
ATOM 2765 C CA . SER A 1 343 ? 8.090 9.749 -20.278 1.00 73.81 343 SER A CA 1
ATOM 2766 C C . SER A 1 343 ? 6.846 9.003 -19.793 1.00 73.81 343 SER A C 1
ATOM 2768 O O . SER A 1 343 ? 5.773 9.608 -19.806 1.00 73.81 343 SER A O 1
ATOM 2770 N N . VAL A 1 344 ? 6.962 7.730 -19.405 1.00 78.62 344 VAL A N 1
ATOM 2771 C CA . VAL A 1 344 ? 5.820 6.862 -19.062 1.00 78.62 344 VAL A CA 1
ATOM 2772 C C . VAL A 1 344 ? 5.966 6.279 -17.654 1.00 78.62 344 VAL A C 1
ATOM 2774 O O . VAL A 1 344 ? 4.981 6.279 -16.913 1.00 78.62 344 VAL A O 1
ATOM 2777 N N . ASP A 1 345 ? 7.190 5.960 -17.244 1.00 82.88 345 ASP A N 1
ATOM 2778 C CA . ASP A 1 345 ? 7.500 5.370 -15.950 1.00 82.88 345 ASP A CA 1
ATOM 2779 C C . ASP A 1 345 ? 7.060 6.226 -14.763 1.00 82.88 345 ASP A C 1
ATOM 2781 O O . ASP A 1 345 ? 6.983 7.466 -14.814 1.00 82.88 345 ASP A O 1
ATOM 2785 N N . CYS A 1 346 ? 6.815 5.541 -13.642 1.00 87.50 346 CYS A N 1
ATOM 2786 C CA . CYS A 1 346 ? 6.289 6.109 -12.402 1.00 87.50 346 CYS A CA 1
ATOM 2787 C C . CYS A 1 346 ? 5.060 7.003 -12.617 1.00 87.50 346 CYS A C 1
ATOM 2789 O O . CYS A 1 346 ? 4.790 7.924 -11.829 1.00 87.50 346 CYS A O 1
ATOM 2791 N N . SER A 1 347 ? 4.322 6.758 -13.697 1.00 89.69 347 SER A N 1
ATOM 2792 C CA . SER A 1 347 ? 3.060 7.406 -13.978 1.00 89.69 347 SER A CA 1
ATOM 2793 C C . SER A 1 347 ? 1.910 6.506 -13.567 1.00 89.69 347 SER A C 1
ATOM 2795 O O . SER A 1 347 ? 2.007 5.284 -13.628 1.00 89.69 347 SER A O 1
ATOM 2797 N N . HIS A 1 348 ? 0.798 7.118 -13.174 1.00 92.94 348 HIS A N 1
ATOM 2798 C CA . HIS A 1 348 ? -0.459 6.406 -13.048 1.00 92.94 348 HIS A CA 1
ATOM 2799 C C . HIS A 1 348 ? -1.654 7.287 -13.397 1.00 92.94 348 HIS A C 1
ATOM 2801 O O . HIS A 1 348 ? -1.578 8.511 -13.396 1.00 92.94 348 HIS A O 1
ATOM 2807 N N . SER A 1 349 ? -2.793 6.685 -13.706 1.00 93.62 349 SER A N 1
ATOM 2808 C CA . SER A 1 349 ? -4.073 7.401 -13.787 1.00 93.62 349 SER A CA 1
ATOM 2809 C C . SER A 1 349 ? -4.485 7.980 -12.425 1.00 93.62 349 SER A C 1
ATOM 2811 O O . SER A 1 349 ? -3.944 7.609 -11.392 1.00 93.62 349 SER A O 1
ATOM 2813 N N . ASP A 1 350 ? -5.449 8.906 -12.377 1.00 95.50 350 ASP A N 1
ATOM 2814 C CA . ASP A 1 350 ? -6.001 9.339 -11.083 1.00 95.50 350 ASP A CA 1
ATOM 2815 C C . ASP A 1 350 ? -6.578 8.106 -10.356 1.00 95.50 350 ASP A C 1
ATOM 2817 O O . ASP A 1 350 ? -7.485 7.467 -10.888 1.00 95.50 350 ASP A O 1
ATOM 2821 N N . ILE A 1 351 ? -6.091 7.805 -9.147 1.00 96.69 351 ILE A N 1
ATOM 2822 C CA . ILE A 1 351 ? -6.631 6.739 -8.294 1.00 96.69 351 ILE A CA 1
ATOM 2823 C C . ILE A 1 351 ? -7.370 7.376 -7.122 1.00 96.69 351 ILE A C 1
ATOM 2825 O O . ILE A 1 351 ? -6.820 8.187 -6.378 1.00 96.69 351 ILE A O 1
ATOM 2829 N N . GLN A 1 352 ? -8.633 7.015 -6.943 1.00 97.94 352 GLN A N 1
ATOM 2830 C CA . GLN A 1 352 ? -9.485 7.521 -5.874 1.00 97.94 352 GLN A CA 1
ATOM 2831 C C . GLN A 1 352 ? -10.331 6.412 -5.253 1.00 97.94 352 GLN A C 1
ATOM 2833 O O . GLN A 1 352 ? -10.750 5.466 -5.925 1.00 97.94 352 GLN A O 1
ATOM 2838 N N . PHE A 1 353 ? -10.599 6.551 -3.958 1.00 98.31 353 PHE A N 1
ATOM 2839 C CA . PHE A 1 353 ? -11.468 5.658 -3.197 1.00 98.31 353 PHE A CA 1
ATOM 2840 C C . PHE A 1 353 ? -11.974 6.332 -1.921 1.00 98.31 353 PHE A C 1
ATOM 2842 O O . PHE A 1 353 ? -11.426 7.329 -1.444 1.00 98.31 353 PHE A O 1
ATOM 2849 N N . ILE A 1 354 ? -13.035 5.768 -1.349 1.00 98.62 354 ILE A N 1
ATOM 2850 C CA . ILE A 1 354 ? -13.469 6.080 0.013 1.00 98.62 354 ILE A CA 1
ATOM 2851 C C . ILE A 1 354 ? -12.993 4.957 0.923 1.00 98.62 354 ILE A C 1
ATOM 2853 O O . ILE A 1 354 ? -13.276 3.787 0.681 1.00 98.62 354 ILE A O 1
ATOM 2857 N N . SER A 1 355 ? -12.326 5.332 2.004 1.00 98.50 355 SER A N 1
ATOM 2858 C CA . SER A 1 355 ? -11.980 4.443 3.100 1.00 98.50 355 SER A CA 1
ATOM 2859 C C . SER A 1 355 ? -12.932 4.693 4.272 1.00 98.50 355 SER A C 1
ATOM 2861 O O . SER A 1 355 ? -13.103 5.832 4.712 1.00 98.50 355 SER A O 1
ATOM 2863 N N . THR A 1 356 ? -13.597 3.648 4.761 1.00 98.75 356 THR A N 1
ATOM 2864 C CA . THR A 1 356 ? -14.398 3.699 5.992 1.00 98.75 356 THR A CA 1
ATOM 2865 C C . THR A 1 356 ? -13.562 3.120 7.123 1.00 98.75 356 THR A C 1
ATOM 2867 O O . THR A 1 356 ? -13.316 1.920 7.169 1.00 98.75 356 THR A O 1
ATOM 2870 N N . VAL A 1 357 ? -13.110 3.987 8.024 1.00 98.56 357 VAL A N 1
ATOM 2871 C CA . VAL A 1 357 ? -12.212 3.634 9.124 1.00 98.56 357 VAL A CA 1
ATOM 2872 C C . VAL A 1 357 ? -13.031 3.434 10.392 1.00 98.56 357 VAL A C 1
ATOM 2874 O O . VAL A 1 357 ? -13.698 4.359 10.870 1.00 98.56 357 VAL A O 1
ATOM 2877 N N . TYR A 1 358 ? -12.947 2.230 10.946 1.00 98.44 358 TYR A N 1
ATOM 2878 C CA . TYR A 1 358 ? -13.552 1.843 12.213 1.00 98.44 358 TYR A CA 1
ATOM 2879 C C . TYR A 1 358 ? -12.486 1.930 13.295 1.00 98.44 358 TYR A C 1
ATOM 2881 O O . TYR A 1 358 ? -11.438 1.295 13.185 1.00 98.44 358 TYR A O 1
ATOM 2889 N N . TYR A 1 359 ? -12.735 2.705 14.343 1.00 98.06 359 TYR A N 1
ATOM 2890 C CA . TYR A 1 359 ? -11.759 2.924 15.405 1.00 98.06 359 TYR A CA 1
ATOM 2891 C C . TYR A 1 359 ? -12.413 3.006 16.782 1.00 98.06 359 TYR A C 1
ATOM 2893 O O . TYR A 1 359 ? -13.609 3.260 16.912 1.00 98.06 359 TYR A O 1
ATOM 2901 N N . VAL A 1 360 ? -11.618 2.817 17.830 1.00 97.19 360 VAL A N 1
ATOM 2902 C CA . VAL A 1 360 ? -12.050 2.966 19.227 1.00 97.19 360 VAL A CA 1
ATOM 2903 C C . VAL A 1 360 ? -11.242 4.044 19.926 1.00 97.19 360 VAL A C 1
ATOM 2905 O O . VAL A 1 360 ? -10.073 4.255 19.611 1.00 97.19 360 VAL A O 1
ATOM 2908 N N . LEU A 1 361 ? -11.863 4.708 20.902 1.00 94.62 361 LEU A N 1
ATOM 2909 C CA . LEU A 1 361 ? -11.167 5.608 21.816 1.00 94.62 361 LEU A CA 1
ATOM 2910 C C . LEU A 1 361 ? -10.761 4.845 23.090 1.00 94.62 361 LEU A C 1
ATOM 2912 O O . LEU A 1 361 ? -11.559 4.066 23.639 1.00 94.62 361 LEU A O 1
ATOM 2916 N N . PRO A 1 362 ? -9.536 5.047 23.602 1.00 86.75 362 PRO A N 1
ATOM 2917 C CA . PRO A 1 362 ? -9.186 4.592 24.934 1.00 86.75 362 PRO A CA 1
ATOM 2918 C C . PRO A 1 362 ? -10.104 5.297 25.938 1.00 86.75 362 PRO A C 1
ATOM 2920 O O . PRO A 1 362 ? -10.604 6.391 25.691 1.00 86.75 362 PRO A O 1
ATOM 2923 N N . SER A 1 363 ? -10.409 4.619 27.043 1.00 81.94 363 SER A N 1
ATOM 2924 C CA . SER A 1 363 ? -11.227 5.237 28.081 1.00 81.94 363 SER A CA 1
ATOM 2925 C C . SER A 1 363 ? -10.341 6.313 28.686 1.00 81.94 363 SER A C 1
ATOM 2927 O O . SER A 1 363 ? -9.174 6.025 28.953 1.00 81.94 363 SER A O 1
ATOM 2929 N N . SER A 1 364 ? -10.848 7.534 28.842 1.00 76.12 364 SER A N 1
ATOM 2930 C CA . SER A 1 364 ? -10.169 8.534 29.661 1.00 76.12 364 SER A CA 1
ATOM 2931 C C . SER A 1 364 ? -10.059 7.943 31.065 1.00 76.12 364 SER A C 1
ATOM 2933 O O . SER A 1 364 ? -11.088 7.783 31.726 1.00 76.12 364 SER A O 1
ATOM 2935 N N . ASN A 1 365 ? -8.859 7.504 31.442 1.00 55.56 365 ASN A N 1
ATOM 2936 C CA . ASN A 1 365 ? -8.574 7.082 32.810 1.00 55.56 365 ASN A CA 1
ATOM 2937 C C . ASN A 1 365 ? -8.591 8.287 33.743 1.00 55.56 365 ASN A C 1
ATOM 2939 O O . ASN A 1 365 ? -8.137 9.368 33.299 1.00 55.56 365 ASN A O 1
#

Foldseek 3Di:
DDDDDDPDPPPVVVVVVVVPPPPPDDPPDDDDDDDDDDDPDDDDPDDDDPDPPPDPDFDDLFFDPVLVCQQVPFDKDKDKDWDKDAWLVVVCVVVAQSFNQVPDCDDPVCVVVQQHFAAFAPQAQRTKDKDKDKDFDPFLKAFQDKAWFWDFFAWAFPDKKFKDKQQFTFKMQACPQVDQPPAAEDEDPQFDWDQDPVRWIWTHDPVWIWTFDPDPDDPPDPDGFTATPVRDTDDDPPRYWYQDNVRDTDRPRLRYQDDDPSTRGDDCSSRHGDGDDPPVPDRDMDGPCVVVVQWDWDDDDHRDTGTTHIDGHSSNSSSVCVRPSRDRMMMMMMMGGHRHDSNRHNTTHITIIMMITIMGHDPPD

Radius of gyration: 28.28 Å; chains: 1; bounding box: 64×88×99 Å